Protein AF-A0A495QT97-F1 (afdb_monomer)

Nearest PDB structures (foldseek):
  1q46-assembly1_A  TM=7.066E-01  e=7.020E-05  Saccharomyces cerevisiae
  8pj3-assembly1_r  TM=7.753E-01  e=2.459E-04  Homo sapiens
  2je6-assembly1_I  TM=6.387E-01  e=3.829E-03  Saccharolobus solfataricus
  1smx-assembly1_B  TM=6.366E-01  e=2.436E-02  Escherichia coli
  2vmk-assembly1_B  TM=6.154E-01  e=2.216E-01  Escherichia coli

pLDDT: mean 82.43, std 18.2, range [38.12, 98.19]

Sequence (183 aa):
MQRFETASLALIPGERVRAEVVSHQPWGVMVKLIGHEDLGASIDMMEQFRRTPTSRDELLNLYPVGAEIDAVVQQVRRLHPPAWIRLSIRSADLESFAWPCDFCGEKATLSPGGDGLVLDVRSNDGPGSGTFISHRACLAKQISENTGERARAFEIGRMARTTETDDQHTDQDPEQTRNKDDR

Solvent-accessible surface area (backbone atoms only — not comparable to full-atom values): 10978 Å² total; per-residue (Å²): 131,86,74,62,74,62,77,59,71,76,66,49,60,36,40,79,46,48,30,32,27,70,39,82,49,101,52,30,35,36,33,38,38,69,96,42,74,84,43,47,36,32,35,54,46,52,74,76,44,70,88,50,93,70,52,69,68,60,56,48,65,77,56,43,72,73,39,76,43,73,31,16,34,63,42,67,43,36,69,53,87,71,40,38,37,36,40,39,72,49,67,64,44,66,76,54,20,63,45,58,10,77,82,77,61,50,76,18,32,40,25,93,90,43,56,32,42,81,42,80,48,68,55,94,89,51,78,34,35,48,71,45,37,28,31,30,71,57,53,28,67,70,44,80,86,44,71,68,60,26,52,44,45,69,47,68,89,56,79,77,79,79,78,77,72,80,79,80,76,79,85,80,80,91,82,83,94,79,82,81,88,85,135

Mean predicted aligned error: 10.37 Å

Organism: NCBI:txid1120940

Secondary structure (DSSP, 8-state):
-----HHHHT--TT-EEEEEEEEEETTEEEEEETT-TTSEEEEEHHHHTTT----HHHHHHHS-TT-EEEEEEEEEEBSSSSPEEEEE--HHHHHH-EEE-TTT-SEEE-STT-SEEEEEEE-TTSS-EEEEEEEHHHHHHH--S-HHHHHHHHHTTPPP-----------------------

Structure (mmCIF, N/CA/C/O backbone):
data_AF-A0A495QT97-F1
#
_entry.id   AF-A0A495QT97-F1
#
loop_
_atom_site.group_PDB
_atom_site.id
_atom_site.type_symbol
_atom_site.label_atom_id
_atom_site.label_alt_id
_atom_site.label_comp_id
_atom_site.label_asym_id
_atom_site.label_entity_id
_atom_site.label_seq_id
_atom_site.pdbx_PDB_ins_code
_atom_site.Cartn_x
_atom_site.Cartn_y
_atom_site.Cartn_z
_atom_site.occupancy
_atom_site.B_iso_or_equiv
_atom_site.auth_seq_id
_atom_site.auth_comp_id
_atom_site.auth_asym_id
_atom_site.auth_atom_id
_atom_site.pdbx_PDB_model_num
ATOM 1 N N . MET A 1 1 ? 21.025 -12.245 14.983 1.00 42.41 1 MET A N 1
ATOM 2 C CA . MET A 1 1 ? 20.363 -11.060 14.397 1.00 42.41 1 MET A CA 1
ATOM 3 C C . MET A 1 1 ? 19.523 -11.553 13.225 1.00 42.41 1 MET A C 1
ATOM 5 O O . MET A 1 1 ? 20.101 -11.947 12.220 1.00 42.41 1 MET A O 1
ATOM 9 N N . GLN A 1 2 ? 18.199 -11.672 13.389 1.00 45.66 2 GLN A N 1
ATOM 10 C CA . GLN A 1 2 ? 17.293 -12.035 12.290 1.00 45.66 2 GLN A CA 1
ATOM 11 C C . GLN A 1 2 ? 17.332 -10.889 11.281 1.00 45.66 2 GLN A C 1
ATOM 13 O O . GLN A 1 2 ? 16.798 -9.815 11.523 1.00 45.66 2 GLN A O 1
ATOM 18 N N . ARG A 1 3 ? 18.073 -11.084 10.191 1.00 51.91 3 ARG A N 1
ATOM 19 C CA . ARG A 1 3 ? 18.328 -10.044 9.186 1.00 51.91 3 ARG A CA 1
ATOM 20 C C . ARG A 1 3 ? 17.107 -9.762 8.299 1.00 51.91 3 ARG A C 1
ATOM 22 O O . ARG A 1 3 ? 17.180 -8.879 7.455 1.00 51.91 3 ARG A O 1
ATOM 29 N N . PHE A 1 4 ? 16.023 -10.522 8.469 1.00 52.41 4 PHE A N 1
ATOM 30 C CA . PHE A 1 4 ? 14.878 -10.541 7.571 1.00 52.41 4 PHE A CA 1
ATOM 31 C C . PHE A 1 4 ? 13.584 -10.667 8.377 1.00 52.41 4 PHE A C 1
ATOM 33 O O . PHE A 1 4 ? 13.314 -11.718 8.954 1.00 52.41 4 PHE A O 1
ATOM 40 N N . GLU A 1 5 ? 12.762 -9.620 8.381 1.00 58.06 5 GLU A N 1
ATOM 41 C CA . GLU A 1 5 ? 11.325 -9.779 8.618 1.00 58.06 5 GLU A CA 1
ATOM 42 C C . GLU A 1 5 ? 10.710 -10.368 7.344 1.00 58.06 5 GLU A C 1
ATOM 44 O O . GLU A 1 5 ? 10.179 -9.656 6.488 1.00 58.06 5 GLU A O 1
ATOM 49 N N . THR A 1 6 ? 10.865 -11.685 7.181 1.00 61.78 6 THR A N 1
ATOM 50 C CA . THR A 1 6 ? 10.408 -12.438 6.004 1.00 61.78 6 THR A CA 1
ATOM 51 C C . THR A 1 6 ? 8.903 -12.293 5.788 1.00 61.78 6 THR A C 1
ATOM 53 O O . THR A 1 6 ? 8.459 -12.270 4.644 1.00 61.78 6 THR A O 1
ATOM 56 N N . ALA A 1 7 ? 8.131 -12.133 6.867 1.00 64.12 7 ALA A N 1
ATOM 57 C CA . ALA A 1 7 ? 6.678 -12.008 6.815 1.00 64.12 7 ALA A CA 1
ATOM 58 C C . ALA A 1 7 ? 6.218 -10.817 5.963 1.00 64.12 7 ALA A C 1
ATOM 60 O O . ALA A 1 7 ? 5.276 -10.944 5.185 1.00 64.12 7 ALA A O 1
ATOM 61 N N . SER A 1 8 ? 6.928 -9.684 6.036 1.00 68.94 8 SER A N 1
ATOM 62 C CA . SER A 1 8 ? 6.588 -8.512 5.227 1.00 68.94 8 SER A CA 1
ATOM 63 C C . SER A 1 8 ? 6.946 -8.686 3.753 1.00 68.94 8 SER A C 1
ATOM 65 O O . SER A 1 8 ? 6.334 -8.026 2.924 1.00 68.94 8 SER A O 1
ATOM 67 N N . LEU A 1 9 ? 7.910 -9.547 3.397 1.00 69.31 9 LEU A N 1
ATOM 68 C CA . LEU A 1 9 ? 8.355 -9.732 2.006 1.00 69.31 9 LEU A CA 1
ATOM 69 C C . LEU A 1 9 ? 7.287 -10.349 1.109 1.00 69.31 9 LEU A C 1
ATOM 71 O O . LEU A 1 9 ? 7.360 -10.190 -0.105 1.00 69.31 9 LEU A O 1
ATOM 75 N N . ALA A 1 10 ? 6.324 -11.050 1.704 1.00 79.88 10 ALA A N 1
ATOM 76 C CA . ALA A 1 10 ? 5.190 -11.591 0.976 1.00 79.88 10 ALA A CA 1
ATOM 77 C C . ALA A 1 10 ? 4.233 -10.490 0.495 1.00 79.88 10 ALA A C 1
ATOM 79 O O . ALA A 1 10 ? 3.605 -10.675 -0.536 1.00 79.88 10 ALA A O 1
ATOM 80 N N . LEU A 1 11 ? 4.165 -9.353 1.203 1.00 90.31 11 LEU A N 1
ATOM 81 C CA . LEU A 1 11 ? 3.188 -8.300 0.934 1.00 90.31 11 LEU A CA 1
ATOM 82 C C . LEU A 1 11 ? 3.693 -7.277 -0.081 1.00 90.31 11 LEU A C 1
ATOM 84 O O . LEU A 1 11 ? 4.732 -6.631 0.116 1.00 90.31 11 LEU A O 1
ATOM 88 N N . ILE A 1 12 ? 2.911 -7.060 -1.133 1.00 91.31 12 ILE A N 1
ATOM 89 C CA . ILE A 1 12 ? 3.256 -6.148 -2.227 1.00 91.31 12 ILE A CA 1
ATOM 90 C C . ILE A 1 12 ? 2.136 -5.112 -2.415 1.00 91.31 12 ILE A C 1
ATOM 92 O O . ILE A 1 12 ? 0.963 -5.474 -2.406 1.00 91.31 12 ILE A O 1
ATOM 96 N N . PRO A 1 13 ? 2.441 -3.812 -2.609 1.00 94.75 13 PRO A N 1
ATOM 97 C CA . PRO A 1 13 ? 1.435 -2.831 -2.999 1.00 94.75 13 PRO A CA 1
ATOM 98 C C . PRO A 1 13 ? 0.582 -3.287 -4.192 1.00 94.75 13 PRO A C 1
ATOM 100 O O . PRO A 1 13 ? 1.119 -3.712 -5.212 1.00 94.75 13 PRO A O 1
ATOM 103 N N . GLY A 1 14 ? -0.741 -3.171 -4.065 1.00 94.06 14 GLY A N 1
ATOM 104 C CA . GLY A 1 14 ? -1.717 -3.684 -5.034 1.00 94.06 14 GLY A CA 1
ATOM 105 C C . GLY A 1 14 ? -2.266 -5.076 -4.717 1.00 94.06 14 GLY A C 1
ATOM 106 O O . GLY A 1 14 ? -3.266 -5.481 -5.309 1.00 94.06 14 GLY A O 1
ATOM 107 N N . GLU A 1 15 ? -1.674 -5.787 -3.759 1.00 93.25 15 GLU A N 1
ATOM 108 C CA . GLU A 1 15 ? -2.175 -7.073 -3.285 1.00 93.25 15 GLU A CA 1
ATOM 109 C C . GLU A 1 15 ? -3.445 -6.911 -2.444 1.00 93.25 15 GLU A C 1
ATOM 111 O O . GLU A 1 15 ? -3.523 -6.045 -1.569 1.00 93.25 15 GLU A O 1
ATOM 116 N N . ARG A 1 16 ? -4.442 -7.765 -2.700 1.00 94.94 16 ARG A N 1
ATOM 117 C CA . ARG A 1 16 ? -5.655 -7.853 -1.882 1.00 94.94 16 ARG A CA 1
ATOM 118 C C . ARG A 1 16 ? -5.389 -8.696 -0.640 1.00 94.94 16 ARG A C 1
ATOM 120 O O . ARG A 1 16 ? -4.864 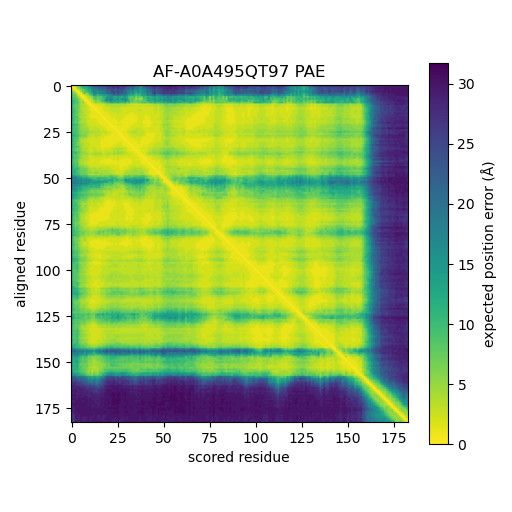-9.799 -0.743 1.00 94.94 16 ARG A O 1
ATOM 127 N N . VAL A 1 17 ? -5.821 -8.199 0.511 1.00 96.00 17 VAL A N 1
ATOM 128 C CA . VAL A 1 17 ? -5.653 -8.839 1.818 1.00 96.00 17 VAL A CA 1
ATOM 129 C C . VAL A 1 17 ? -6.947 -8.760 2.621 1.00 96.00 17 VAL A C 1
ATOM 131 O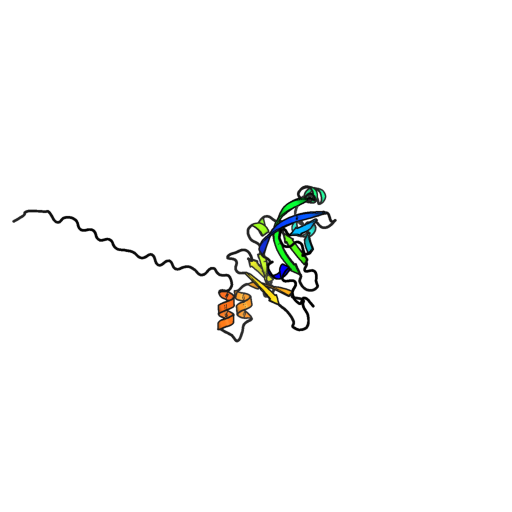 O . VAL A 1 17 ? -7.800 -7.912 2.356 1.00 96.00 17 VAL A O 1
ATOM 134 N N . ARG A 1 18 ? -7.065 -9.616 3.639 1.00 97.50 18 ARG A N 1
ATOM 135 C CA . ARG A 1 18 ? -8.100 -9.499 4.672 1.00 97.50 18 ARG A CA 1
ATOM 136 C C . ARG A 1 18 ? -7.490 -9.012 5.976 1.00 97.50 18 ARG A C 1
ATOM 138 O O . ARG A 1 18 ? -6.385 -9.421 6.341 1.00 97.50 18 ARG A O 1
ATOM 145 N N . ALA A 1 19 ? -8.212 -8.153 6.681 1.00 97.75 19 ALA A N 1
ATOM 146 C CA . ALA A 1 19 ? -7.775 -7.621 7.961 1.00 97.75 19 ALA A CA 1
ATOM 147 C C . ALA A 1 19 ? -8.932 -7.542 8.960 1.00 97.75 19 ALA A C 1
ATOM 149 O O . ALA A 1 19 ? -10.078 -7.364 8.568 1.00 97.75 19 ALA A O 1
ATOM 150 N N . GLU A 1 20 ? -8.622 -7.647 10.246 1.00 98.19 20 GLU A N 1
ATOM 151 C CA . GLU A 1 20 ? -9.570 -7.463 11.345 1.00 98.19 20 GLU A CA 1
ATOM 152 C C . GLU A 1 20 ? -9.345 -6.095 11.996 1.00 98.19 20 GLU A C 1
ATOM 154 O O . GLU A 1 20 ? -8.208 -5.728 12.308 1.00 98.19 20 GLU A O 1
ATOM 159 N N . VAL A 1 21 ? -10.409 -5.326 12.222 1.00 97.94 21 VAL A N 1
ATOM 160 C CA . VAL A 1 21 ? -10.330 -4.040 12.926 1.00 97.94 21 VAL A CA 1
ATOM 161 C C . VAL A 1 21 ? -10.076 -4.277 14.412 1.00 97.94 21 VAL A C 1
ATOM 163 O O . VAL A 1 21 ? -10.913 -4.847 15.100 1.00 97.94 21 VAL A O 1
ATOM 166 N N . VAL A 1 22 ? -8.959 -3.778 14.945 1.00 97.94 22 VAL A N 1
ATOM 167 C CA . VAL A 1 22 ? -8.592 -3.998 16.359 1.00 97.94 22 VAL A CA 1
ATOM 168 C C . VAL A 1 22 ? -8.835 -2.784 17.248 1.00 97.94 22 VAL A C 1
ATOM 170 O O . VAL A 1 22 ? -9.093 -2.927 18.439 1.00 97.94 22 VAL A O 1
ATOM 173 N N . SER A 1 23 ? -8.745 -1.570 16.701 1.00 97.12 23 SER A N 1
ATOM 174 C CA . SER A 1 23 ? -9.109 -0.355 17.434 1.00 97.12 23 SER A CA 1
ATOM 175 C C . SER A 1 23 ? -9.389 0.811 16.497 1.00 97.12 23 SER A C 1
ATOM 177 O O . SER A 1 23 ? -8.893 0.871 15.370 1.00 97.12 23 SER A O 1
ATOM 179 N N . HIS A 1 24 ? -10.160 1.771 16.992 1.00 95.44 24 HIS A N 1
ATOM 180 C CA . HIS A 1 24 ? -10.378 3.049 16.326 1.00 95.44 24 HIS A CA 1
ATOM 181 C C . HIS A 1 24 ? -9.356 4.079 16.783 1.00 95.44 24 HIS A C 1
ATOM 183 O O . HIS A 1 24 ? -8.918 4.085 17.932 1.00 95.44 24 HIS A O 1
ATOM 189 N N . GLN A 1 25 ? -8.996 4.970 15.870 1.00 93.62 25 GLN A N 1
ATOM 190 C CA . GLN A 1 25 ? -8.087 6.082 16.093 1.00 93.62 25 GLN A CA 1
ATOM 191 C C . GLN A 1 25 ? -8.712 7.364 15.531 1.00 93.62 25 GLN A C 1
ATOM 193 O O . GLN A 1 25 ? -9.538 7.301 14.619 1.00 93.62 25 GLN A O 1
ATOM 198 N N . PRO A 1 26 ? -8.298 8.560 15.991 1.00 89.69 26 PRO A N 1
ATOM 199 C CA . PRO A 1 26 ? -8.830 9.816 15.458 1.00 89.69 26 PRO A CA 1
ATOM 200 C C . PRO A 1 26 ? -8.647 9.984 13.942 1.00 89.69 26 PRO A C 1
ATOM 202 O O . PRO A 1 26 ? -9.388 10.743 13.323 1.00 89.69 26 PRO A O 1
ATOM 205 N N . TRP A 1 27 ? -7.664 9.289 13.361 1.00 89.69 27 TRP A N 1
ATOM 206 C CA . TRP A 1 27 ? -7.317 9.330 11.941 1.00 89.69 27 TRP A CA 1
ATOM 207 C C . TRP A 1 27 ? -7.840 8.152 11.109 1.00 89.69 27 TRP A C 1
ATOM 209 O O . TRP A 1 27 ? -7.748 8.189 9.882 1.00 89.69 27 TRP A O 1
ATOM 219 N N . GLY A 1 28 ? -8.412 7.125 11.736 1.00 94.12 28 GLY A N 1
ATOM 220 C CA . GLY A 1 28 ? -8.854 5.920 11.042 1.00 94.12 28 GLY A CA 1
ATOM 221 C C . GLY A 1 28 ? -8.885 4.717 11.966 1.00 94.12 28 GLY A C 1
ATOM 222 O O . GLY A 1 28 ? -9.343 4.822 13.101 1.00 94.12 28 GLY A O 1
ATOM 223 N N . VAL A 1 29 ? -8.401 3.571 11.497 1.00 96.19 29 VAL A N 1
ATOM 224 C CA . VAL A 1 29 ? -8.443 2.331 12.280 1.00 96.19 29 VAL A CA 1
ATOM 225 C C . VAL A 1 29 ? -7.115 1.595 12.259 1.00 96.19 29 VAL A C 1
ATOM 227 O O . VAL A 1 29 ? -6.391 1.569 11.259 1.00 96.19 29 VAL A O 1
ATOM 230 N N . MET A 1 30 ? -6.816 0.984 13.397 1.00 97.81 30 MET A N 1
ATOM 231 C CA . MET A 1 30 ? -5.791 -0.037 13.519 1.00 97.81 30 MET A CA 1
ATOM 232 C C . MET A 1 30 ? -6.385 -1.370 13.108 1.00 97.81 30 MET A C 1
ATOM 234 O O . MET A 1 30 ? -7.512 -1.694 13.497 1.00 97.81 30 MET A O 1
ATOM 238 N N . VAL A 1 31 ? -5.607 -2.155 12.375 1.00 97.94 31 VAL A N 1
ATOM 239 C CA . VAL A 1 31 ? -6.042 -3.466 11.904 1.00 97.94 31 VAL A CA 1
ATOM 240 C C . VAL A 1 31 ? -4.958 -4.509 12.111 1.00 97.94 31 VAL A C 1
ATOM 242 O O . VAL A 1 31 ? -3.774 -4.188 12.203 1.00 97.94 31 VAL A O 1
ATOM 245 N N . LYS A 1 32 ? -5.379 -5.765 12.155 1.00 97.31 32 LYS A N 1
ATOM 246 C CA . LYS A 1 32 ? -4.513 -6.938 12.143 1.00 97.31 32 LYS A CA 1
ATOM 247 C C . LYS A 1 32 ? -4.672 -7.633 10.797 1.00 97.31 32 LYS A C 1
ATOM 249 O O . LYS A 1 32 ? -5.795 -7.970 10.435 1.00 97.31 32 LYS A O 1
ATOM 254 N N . LEU A 1 33 ? -3.588 -7.835 10.046 1.00 96.00 33 LEU A N 1
ATOM 255 C CA . LEU A 1 33 ? -3.668 -8.612 8.805 1.00 96.00 33 LEU A CA 1
ATOM 256 C C . LEU A 1 33 ? -3.812 -10.095 9.138 1.00 96.00 33 LEU A C 1
ATOM 258 O O . LEU A 1 33 ? -3.019 -10.647 9.902 1.00 96.00 33 LEU A O 1
ATOM 262 N N . ILE A 1 34 ? -4.804 -10.737 8.529 1.00 95.25 34 ILE A N 1
ATOM 263 C CA . ILE A 1 34 ? -5.025 -12.175 8.667 1.00 95.25 34 ILE A CA 1
ATOM 264 C C . ILE A 1 34 ? -3.934 -12.901 7.869 1.00 95.25 34 ILE A C 1
ATOM 266 O O . ILE A 1 34 ? -3.786 -12.666 6.670 1.00 95.25 34 ILE A O 1
ATOM 270 N N . GLY A 1 35 ? -3.168 -13.768 8.534 1.00 91.56 35 GLY A N 1
ATOM 271 C CA . GLY A 1 35 ? -2.003 -14.464 7.978 1.00 91.56 35 GLY A CA 1
ATOM 272 C C . GLY A 1 35 ? -0.673 -13.706 8.096 1.00 91.56 35 GLY A C 1
ATOM 273 O O . GLY A 1 35 ? 0.358 -14.245 7.698 1.00 91.56 35 GLY A O 1
ATOM 274 N N . HIS A 1 36 ? -0.686 -12.477 8.629 1.00 91.19 36 HIS A N 1
ATOM 275 C CA . HIS A 1 36 ? 0.502 -11.636 8.838 1.00 91.19 36 HIS A CA 1
ATOM 276 C C . HIS A 1 36 ? 0.415 -10.883 10.175 1.00 91.19 36 HIS A C 1
ATOM 278 O O . HIS A 1 36 ? 0.510 -9.656 10.243 1.00 91.19 36 HIS A O 1
ATOM 284 N N . GLU A 1 37 ? 0.160 -11.623 11.253 1.00 87.69 37 GLU A N 1
ATOM 285 C CA . GLU A 1 37 ? -0.182 -11.074 12.567 1.00 87.69 37 GLU A CA 1
ATOM 286 C C . GLU A 1 37 ? 0.982 -10.383 13.294 1.00 87.69 37 GLU A C 1
ATOM 288 O O . GLU A 1 37 ? 0.752 -9.671 14.271 1.00 87.69 37 GLU A O 1
ATOM 293 N N . ASP A 1 38 ? 2.217 -10.602 12.848 1.00 86.50 38 ASP A N 1
ATOM 294 C CA . ASP A 1 38 ? 3.437 -9.991 13.377 1.00 86.50 38 ASP A CA 1
ATOM 295 C C . ASP A 1 38 ? 3.710 -8.587 12.812 1.00 86.50 38 ASP A C 1
ATOM 297 O O . ASP A 1 38 ? 4.585 -7.876 13.312 1.00 86.50 38 ASP A O 1
ATOM 301 N N . LEU A 1 39 ? 2.947 -8.161 11.801 1.00 89.81 39 LEU A N 1
ATOM 302 C CA . LEU A 1 39 ? 3.101 -6.864 11.150 1.00 89.81 39 LEU A CA 1
ATOM 303 C C . LEU A 1 39 ? 2.155 -5.815 11.743 1.00 89.81 39 LEU A C 1
ATOM 305 O O . LEU A 1 39 ? 0.979 -6.072 12.007 1.00 89.81 39 LEU A O 1
ATOM 309 N N . GLY A 1 40 ? 2.654 -4.586 11.892 1.00 92.81 40 GLY A N 1
ATOM 310 C CA . GLY A 1 40 ? 1.807 -3.447 12.236 1.00 92.81 40 GLY A CA 1
ATOM 311 C C . GLY A 1 40 ? 1.015 -2.980 11.018 1.00 92.81 40 GLY A C 1
ATOM 312 O O . GLY A 1 40 ? 1.578 -2.872 9.927 1.00 92.81 40 GLY A O 1
ATOM 313 N N . ALA A 1 41 ? -0.276 -2.676 11.181 1.00 96.69 41 ALA A N 1
ATOM 314 C CA . ALA A 1 41 ? -1.088 -2.217 10.063 1.00 96.69 41 ALA A CA 1
ATOM 315 C C . ALA A 1 41 ? -2.207 -1.248 10.422 1.00 96.69 41 ALA A C 1
ATOM 317 O O . ALA A 1 41 ? -2.765 -1.249 11.524 1.00 96.69 41 ALA A O 1
ATOM 318 N N . SER A 1 42 ? -2.547 -0.407 9.447 1.00 97.56 42 SER A N 1
ATOM 319 C CA . SER A 1 42 ? -3.588 0.594 9.614 1.00 97.56 42 SER A CA 1
ATOM 320 C C . SER A 1 42 ? -4.254 1.041 8.318 1.00 97.56 42 SER A C 1
ATOM 322 O O . SER A 1 42 ? -3.704 0.918 7.221 1.00 97.56 42 SER A O 1
ATOM 324 N N . ILE A 1 43 ? -5.440 1.628 8.477 1.00 96.88 43 ILE A N 1
ATOM 325 C CA . ILE A 1 43 ? -6.192 2.318 7.430 1.00 96.88 43 ILE A CA 1
ATOM 326 C C . ILE A 1 43 ? -6.366 3.771 7.858 1.00 96.88 43 ILE A C 1
ATOM 328 O O . ILE A 1 43 ? -7.001 4.069 8.871 1.00 96.88 43 ILE A O 1
ATOM 332 N N . ASP A 1 44 ? -5.811 4.683 7.068 1.00 94.38 44 ASP A N 1
ATOM 333 C CA . ASP A 1 44 ? -5.967 6.124 7.256 1.00 94.38 44 ASP A CA 1
ATOM 334 C C . ASP A 1 44 ? -7.248 6.598 6.562 1.00 94.38 44 ASP A C 1
ATOM 336 O O . ASP A 1 44 ? -7.260 6.935 5.375 1.00 94.38 44 ASP A O 1
ATOM 340 N N . MET A 1 45 ? -8.352 6.572 7.309 1.00 91.00 45 MET A N 1
ATOM 341 C CA . MET A 1 45 ? -9.668 6.951 6.796 1.00 91.00 45 MET A CA 1
ATOM 342 C C . MET A 1 45 ? -9.744 8.439 6.486 1.00 91.00 45 MET A C 1
ATOM 344 O O . MET A 1 45 ? -10.407 8.829 5.525 1.00 91.00 45 MET A O 1
ATOM 348 N N . MET A 1 46 ? -9.042 9.274 7.259 1.00 86.88 46 MET A N 1
ATOM 349 C CA . MET A 1 46 ? -8.996 10.699 6.968 1.00 86.88 46 MET A CA 1
ATOM 350 C C . MET A 1 46 ? -8.376 10.940 5.601 1.00 86.88 46 MET A C 1
ATOM 352 O O . MET A 1 46 ? -8.958 11.681 4.824 1.00 86.88 46 MET A O 1
ATOM 356 N N . GLU A 1 47 ? -7.243 10.317 5.269 1.00 87.38 47 GLU A N 1
ATOM 357 C CA . GLU A 1 47 ? -6.638 10.438 3.939 1.00 87.38 47 GLU A CA 1
ATOM 358 C C . GLU A 1 47 ? -7.506 9.849 2.822 1.00 87.38 47 GLU A C 1
ATOM 360 O O . GLU A 1 47 ? -7.709 10.506 1.797 1.00 87.38 47 GLU A O 1
ATOM 365 N N . GLN A 1 48 ? -8.046 8.647 3.014 1.00 89.25 48 GLN A N 1
ATOM 366 C CA . GLN A 1 48 ? -8.790 7.954 1.961 1.00 89.25 48 GLN A CA 1
ATOM 367 C C . GLN A 1 48 ? -10.107 8.641 1.612 1.00 89.25 48 GLN A C 1
ATOM 369 O O . GLN A 1 48 ? -10.487 8.673 0.439 1.00 89.25 48 GLN A O 1
ATOM 374 N N . PHE A 1 49 ? -10.766 9.237 2.607 1.00 86.19 49 PHE A N 1
ATOM 375 C CA . PHE A 1 49 ? -12.094 9.819 2.462 1.00 86.19 49 PHE A CA 1
ATOM 376 C C . PHE A 1 49 ? -12.115 11.348 2.592 1.00 86.19 49 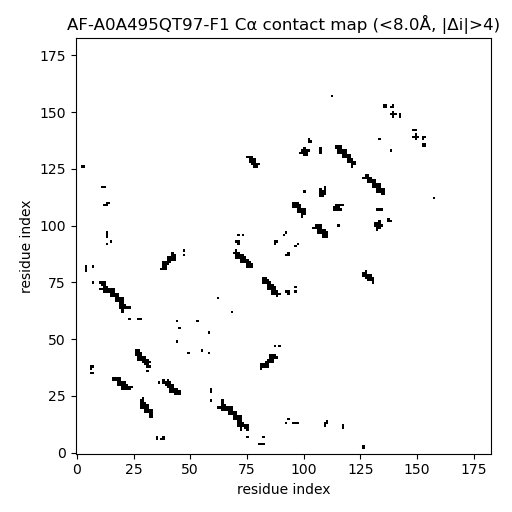PHE A C 1
ATOM 378 O O . PHE A 1 49 ? -13.201 11.903 2.719 1.00 86.19 49 PHE A O 1
ATOM 385 N N . ARG A 1 50 ? -10.972 12.055 2.460 1.00 81.69 50 ARG A N 1
ATOM 386 C CA . ARG A 1 50 ? -10.883 13.541 2.552 1.00 81.69 50 ARG A CA 1
ATOM 387 C C . ARG A 1 50 ? -11.943 14.306 1.757 1.00 81.69 50 ARG A C 1
ATOM 389 O O . ARG A 1 50 ? -12.234 15.450 2.081 1.00 81.69 50 ARG A O 1
ATOM 396 N N . ARG A 1 51 ? -12.432 13.725 0.659 1.00 78.50 51 ARG A N 1
ATOM 397 C CA . ARG A 1 51 ? -13.372 14.350 -0.285 1.00 78.50 51 ARG A CA 1
ATOM 398 C C . ARG A 1 51 ? -14.799 13.802 -0.184 1.00 78.50 51 ARG A C 1
ATOM 400 O O . ARG A 1 51 ? -15.626 14.137 -1.024 1.00 78.50 51 ARG A O 1
ATOM 407 N N . THR A 1 52 ? -15.080 12.956 0.802 1.00 75.25 52 THR A N 1
ATOM 408 C CA . THR A 1 52 ? -16.391 12.324 0.985 1.00 75.25 52 THR A CA 1
ATOM 409 C C . THR A 1 52 ? -17.196 13.129 2.006 1.00 75.25 52 THR A C 1
ATOM 411 O O . THR A 1 52 ? -16.627 13.526 3.020 1.00 75.25 52 THR A O 1
ATOM 414 N N . PRO A 1 53 ? -18.500 13.377 1.785 1.00 67.38 53 PRO A N 1
ATOM 415 C CA . PRO A 1 53 ? -19.334 14.123 2.733 1.00 67.38 53 PRO A CA 1
ATOM 416 C C . PRO A 1 53 ? -19.671 13.344 4.019 1.00 67.38 53 PRO A C 1
ATOM 418 O O . PRO A 1 53 ? -20.307 13.899 4.909 1.00 67.38 53 PRO A O 1
ATOM 421 N N . THR A 1 54 ? -19.271 12.075 4.117 1.00 77.50 54 THR A N 1
ATOM 422 C CA . THR A 1 54 ? -19.504 11.207 5.277 1.00 77.50 54 THR A CA 1
ATOM 423 C C . THR A 1 54 ? -18.734 11.705 6.494 1.00 77.50 54 THR A C 1
ATOM 425 O O . THR A 1 54 ? -17.540 12.006 6.407 1.00 77.50 54 THR A O 1
ATOM 428 N N . SER A 1 55 ? -19.405 11.773 7.644 1.00 81.06 55 SER A N 1
ATOM 429 C CA . SER A 1 55 ? -18.735 12.171 8.879 1.00 81.06 55 SER A CA 1
ATOM 430 C C . SER A 1 55 ? -17.747 11.093 9.340 1.00 81.06 55 SER A C 1
ATOM 432 O O . SER A 1 55 ? -17.865 9.911 9.014 1.00 81.06 55 SER A O 1
ATOM 434 N N . ARG A 1 56 ? -16.744 11.490 10.128 1.00 80.38 56 ARG A N 1
ATOM 435 C CA . ARG A 1 56 ? -15.767 10.543 10.688 1.00 80.38 56 ARG A CA 1
ATOM 436 C C . ARG A 1 56 ? -16.451 9.437 11.493 1.00 80.38 56 ARG A C 1
ATOM 438 O O . ARG A 1 56 ? -16.084 8.275 11.362 1.00 80.38 56 ARG A O 1
ATOM 445 N N . ASP A 1 57 ? -17.414 9.802 12.330 1.00 81.88 57 ASP A N 1
ATOM 446 C CA . ASP A 1 57 ? -18.065 8.851 13.230 1.00 81.88 57 ASP A CA 1
ATOM 447 C C . ASP A 1 57 ? -18.941 7.866 12.442 1.00 81.88 57 ASP A C 1
ATOM 449 O O . ASP A 1 57 ? -18.963 6.680 12.754 1.00 81.88 57 ASP A O 1
ATOM 453 N N . GLU A 1 58 ? -19.572 8.315 11.352 1.00 84.38 58 GLU A N 1
ATOM 454 C CA . GLU A 1 58 ? -20.235 7.423 10.393 1.00 84.38 58 GLU A CA 1
ATOM 455 C C . GLU A 1 58 ? -19.253 6.433 9.760 1.00 84.38 58 GLU A C 1
ATOM 457 O O . GLU A 1 58 ? -19.542 5.240 9.729 1.00 84.38 58 GLU A O 1
ATOM 462 N N . LEU A 1 59 ? -18.080 6.894 9.307 1.00 82.38 59 LEU A N 1
ATOM 463 C CA . LEU A 1 59 ? -17.061 6.004 8.740 1.00 82.38 59 LEU A CA 1
ATOM 464 C C . LEU A 1 59 ? -16.586 4.965 9.760 1.00 82.38 59 LEU A C 1
ATOM 466 O O . LEU A 1 59 ? -16.528 3.787 9.434 1.00 82.38 59 LEU A O 1
ATOM 470 N N . LEU A 1 60 ? -16.287 5.365 10.997 1.00 84.56 60 LEU A N 1
ATOM 471 C CA . LEU A 1 60 ? -15.845 4.428 12.037 1.00 84.56 60 LEU A CA 1
ATOM 472 C C . LEU A 1 60 ? -16.939 3.418 12.419 1.00 84.56 60 LEU A C 1
ATOM 474 O O . LEU A 1 60 ? -16.630 2.257 12.681 1.00 84.56 60 LEU A O 1
ATOM 478 N N . ASN A 1 61 ? -18.211 3.824 12.391 1.00 87.88 61 ASN A N 1
ATOM 479 C CA . ASN A 1 61 ? -19.341 2.929 12.647 1.00 87.88 61 ASN A CA 1
ATOM 480 C C . ASN A 1 61 ? -19.544 1.878 11.544 1.00 87.88 61 ASN A C 1
ATOM 482 O O . ASN A 1 61 ? -20.057 0.799 11.833 1.00 87.88 61 ASN A O 1
ATOM 486 N N . LEU A 1 62 ? -19.128 2.155 10.302 1.00 88.50 62 LEU A N 1
ATOM 487 C CA . LEU A 1 62 ? -19.127 1.157 9.223 1.00 88.50 62 LEU A CA 1
ATOM 488 C C . LEU A 1 62 ? -18.071 0.063 9.434 1.00 88.50 62 LEU A C 1
ATOM 490 O O . LEU A 1 62 ? -18.199 -1.023 8.874 1.00 88.50 62 LEU A O 1
ATOM 494 N N . TYR A 1 63 ? -17.050 0.332 10.251 1.00 92.12 63 TYR A N 1
ATOM 495 C CA . TYR A 1 63 ? -15.924 -0.568 10.492 1.00 92.12 63 TYR A CA 1
ATOM 496 C C . TYR A 1 63 ? -15.710 -0.777 11.999 1.00 92.12 63 TYR A C 1
ATOM 498 O O . TYR A 1 63 ? -14.708 -0.311 12.551 1.00 92.12 63 TYR A O 1
ATOM 506 N N . PRO A 1 64 ? -16.652 -1.436 12.701 1.00 94.44 64 PRO A N 1
ATOM 507 C CA . PRO A 1 64 ? -16.552 -1.645 14.140 1.00 94.44 64 PRO A CA 1
ATOM 508 C C . PRO A 1 64 ? -15.374 -2.559 14.501 1.00 94.44 64 PRO A C 1
ATOM 510 O O . PRO A 1 64 ? -14.928 -3.377 13.699 1.00 94.44 64 PRO A O 1
ATOM 513 N N . VAL A 1 65 ? -14.876 -2.437 15.734 1.00 96.88 65 VAL A N 1
ATOM 514 C CA . VAL A 1 65 ? -13.840 -3.340 16.263 1.00 96.88 65 VAL A CA 1
ATOM 515 C C . VAL A 1 65 ? -14.336 -4.791 16.225 1.00 96.88 65 VAL A C 1
ATOM 517 O O . VAL A 1 65 ? -15.471 -5.068 16.608 1.00 96.88 65 VAL A O 1
ATOM 520 N N . GLY A 1 66 ? -13.480 -5.697 15.755 1.00 97.25 66 GLY A N 1
ATOM 521 C CA . GLY A 1 66 ? -13.771 -7.109 15.505 1.00 97.25 66 GLY A CA 1
ATOM 522 C C . GLY A 1 66 ? -14.323 -7.405 14.106 1.00 97.25 66 GLY A C 1
ATOM 523 O O . GLY A 1 66 ? -14.501 -8.571 13.768 1.00 97.25 66 GLY A O 1
ATOM 524 N N . ALA A 1 67 ? -14.604 -6.391 13.280 1.00 96.88 67 ALA A N 1
ATOM 525 C CA . ALA A 1 67 ? -15.028 -6.618 11.901 1.00 96.88 67 ALA A CA 1
ATOM 526 C C . ALA A 1 67 ? -13.854 -7.061 11.019 1.00 96.88 67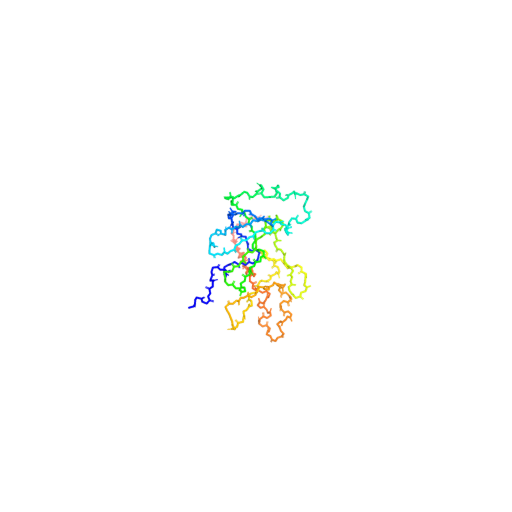 ALA A C 1
ATOM 528 O O . ALA A 1 67 ? -12.783 -6.450 11.050 1.00 96.88 67 ALA A O 1
ATOM 529 N N . GLU A 1 68 ? -14.090 -8.069 10.179 1.00 97.56 68 GLU A N 1
ATOM 530 C CA . GLU A 1 68 ? -13.206 -8.402 9.063 1.00 97.56 68 GLU A CA 1
ATOM 531 C C . GLU A 1 68 ? -13.530 -7.537 7.842 1.00 97.56 68 GLU A C 1
ATOM 533 O O . GLU A 1 68 ? -14.695 -7.293 7.523 1.00 97.56 68 GLU A O 1
ATOM 538 N N . ILE A 1 69 ? -12.489 -7.094 7.145 1.00 96.44 69 ILE A N 1
ATOM 539 C CA . ILE A 1 69 ? -12.585 -6.235 5.968 1.00 96.44 69 ILE A CA 1
ATOM 540 C C . ILE A 1 69 ? -11.631 -6.696 4.871 1.00 96.44 69 ILE A C 1
ATOM 542 O O . ILE A 1 69 ? -10.490 -7.088 5.137 1.00 96.44 69 ILE A O 1
ATOM 546 N N . ASP A 1 70 ? -12.094 -6.590 3.628 1.00 97.31 70 ASP A N 1
ATOM 547 C CA . ASP A 1 70 ? -11.239 -6.679 2.450 1.00 97.31 70 ASP A CA 1
ATOM 548 C C . ASP A 1 70 ? -10.529 -5.343 2.231 1.00 97.31 70 ASP A C 1
ATOM 550 O O . ASP A 1 70 ? -11.134 -4.269 2.298 1.00 97.31 70 ASP A O 1
ATOM 554 N N . ALA A 1 71 ? -9.236 -5.408 1.942 1.00 97.25 71 ALA A N 1
ATOM 555 C CA . ALA A 1 71 ? -8.421 -4.235 1.685 1.00 97.25 71 ALA A CA 1
ATOM 556 C C . ALA A 1 71 ? -7.351 -4.521 0.628 1.00 97.25 71 ALA A C 1
ATOM 558 O O . ALA A 1 71 ? -7.086 -5.665 0.262 1.00 97.25 71 ALA A O 1
ATOM 559 N N . VAL A 1 72 ? -6.706 -3.462 0.152 1.00 96.94 72 VAL A N 1
ATOM 560 C CA . VAL A 1 72 ? -5.514 -3.540 -0.694 1.00 96.94 72 VAL A CA 1
ATOM 561 C C . VAL A 1 72 ? -4.317 -2.994 0.058 1.00 96.94 72 VAL A C 1
ATOM 563 O O . VAL A 1 72 ? -4.412 -1.956 0.714 1.00 96.94 72 VAL A O 1
ATOM 566 N N . VAL A 1 73 ? -3.169 -3.653 -0.070 1.00 96.38 73 VAL A N 1
ATOM 567 C CA . VAL A 1 73 ? -1.889 -3.112 0.386 1.00 96.38 73 VAL A CA 1
ATOM 568 C C . VAL A 1 73 ? -1.607 -1.828 -0.390 1.00 96.38 73 VAL A C 1
ATOM 570 O O . VAL A 1 73 ? -1.323 -1.850 -1.585 1.00 96.38 73 VAL A O 1
ATOM 573 N N . GLN A 1 74 ? -1.697 -0.687 0.288 1.00 95.75 74 GLN A N 1
ATOM 574 C CA . GLN A 1 74 ? -1.438 0.618 -0.312 1.00 95.75 74 GLN A CA 1
ATOM 575 C C . GLN A 1 74 ? 0.057 0.943 -0.263 1.00 95.75 74 GLN A C 1
ATOM 577 O O . GLN A 1 74 ? 0.640 1.396 -1.245 1.00 95.75 74 GLN A O 1
ATOM 582 N N . GLN A 1 75 ? 0.681 0.725 0.896 1.00 94.75 75 GLN A N 1
ATOM 583 C CA . GLN A 1 75 ? 2.094 1.003 1.126 1.00 94.75 75 GLN A CA 1
ATOM 584 C C . GLN A 1 75 ? 2.666 0.005 2.128 1.00 94.75 75 GLN A C 1
ATOM 586 O O . GLN A 1 75 ? 2.027 -0.306 3.132 1.00 94.75 75 GLN A O 1
ATOM 591 N N . VAL A 1 76 ? 3.908 -0.417 1.904 1.00 93.25 76 VAL A N 1
ATOM 592 C CA . VAL A 1 76 ? 4.680 -1.189 2.877 1.00 93.25 76 VAL A CA 1
ATOM 593 C C . VAL A 1 76 ? 5.904 -0.381 3.295 1.00 93.25 76 VAL A C 1
ATOM 595 O O . VAL A 1 76 ? 6.675 0.074 2.454 1.00 93.25 76 VAL A O 1
ATOM 598 N N . ARG A 1 77 ? 6.071 -0.146 4.598 1.00 91.44 77 ARG A N 1
ATOM 599 C CA . ARG A 1 77 ? 7.195 0.613 5.161 1.00 91.44 77 ARG A CA 1
ATOM 600 C C . ARG A 1 77 ? 8.116 -0.336 5.910 1.00 91.44 77 ARG A C 1
ATOM 602 O O . ARG A 1 77 ? 7.737 -0.866 6.947 1.00 91.44 77 ARG A O 1
ATOM 609 N N . ARG A 1 78 ? 9.334 -0.508 5.395 1.00 88.62 78 ARG A N 1
ATOM 610 C CA . ARG A 1 78 ? 10.355 -1.426 5.932 1.00 88.62 78 ARG A CA 1
ATOM 611 C C . ARG A 1 78 ? 11.638 -0.695 6.332 1.00 88.62 78 ARG A C 1
ATOM 613 O O . ARG A 1 78 ? 12.716 -1.276 6.303 1.00 88.62 78 ARG A O 1
ATOM 620 N N . LEU A 1 79 ? 11.548 0.595 6.665 1.00 82.69 79 LEU A N 1
ATOM 621 C CA . LEU A 1 79 ? 12.729 1.372 7.054 1.00 82.69 79 LEU A CA 1
ATOM 622 C C . LEU A 1 79 ? 13.268 0.933 8.425 1.00 82.69 79 LEU A C 1
ATOM 624 O O . LEU A 1 79 ? 14.479 0.870 8.614 1.00 82.69 79 LEU A O 1
ATOM 628 N N . HIS A 1 80 ? 12.370 0.592 9.352 1.00 79.56 80 HIS A N 1
ATOM 629 C CA . HIS A 1 80 ? 12.694 0.091 10.685 1.00 79.56 80 HIS A CA 1
ATOM 630 C C . HIS A 1 80 ? 11.732 -1.044 11.056 1.00 79.56 80 HIS A C 1
ATOM 632 O O . HIS A 1 80 ? 10.569 -0.971 10.656 1.00 79.56 80 HIS A O 1
ATOM 638 N N . PRO A 1 81 ? 12.186 -2.056 11.815 1.00 76.50 81 PRO A N 1
ATOM 639 C CA . PRO A 1 81 ? 11.304 -3.067 12.380 1.00 76.50 81 PRO A CA 1
ATOM 640 C C . PRO A 1 81 ? 10.476 -2.498 13.557 1.00 76.50 81 PRO A C 1
ATOM 642 O O . PRO A 1 81 ? 10.995 -1.667 14.314 1.00 76.50 81 PRO A O 1
ATOM 645 N N . PRO A 1 82 ? 9.229 -2.960 13.762 1.00 82.31 82 PRO A N 1
ATOM 646 C CA . PRO A 1 82 ? 8.488 -3.835 12.856 1.00 82.31 82 PRO A CA 1
ATOM 647 C C . PRO A 1 82 ? 8.056 -3.102 11.583 1.00 82.31 82 PRO A C 1
ATOM 649 O O . PRO A 1 82 ? 7.751 -1.905 11.619 1.00 82.31 82 PRO A O 1
ATOM 652 N N . ALA A 1 83 ? 7.998 -3.818 10.459 1.00 88.38 83 ALA A N 1
ATOM 653 C CA . ALA A 1 83 ? 7.423 -3.278 9.235 1.00 88.38 83 ALA A CA 1
ATOM 654 C C . ALA A 1 83 ? 5.972 -2.811 9.455 1.00 88.38 83 ALA A C 1
ATOM 656 O O . ALA A 1 83 ? 5.203 -3.406 10.217 1.00 88.38 83 ALA A O 1
ATOM 657 N N . TRP A 1 84 ? 5.598 -1.737 8.756 1.00 93.06 84 TRP A N 1
ATOM 658 C CA . TRP A 1 84 ? 4.273 -1.133 8.859 1.00 93.06 84 TRP A CA 1
ATOM 659 C C . TRP A 1 84 ? 3.543 -1.128 7.522 1.00 93.06 84 TRP A C 1
ATOM 661 O O . TRP A 1 84 ? 4.060 -0.613 6.525 1.00 93.06 84 TRP A O 1
ATOM 671 N N . ILE A 1 85 ? 2.319 -1.647 7.512 1.00 95.69 85 ILE A N 1
ATOM 672 C CA . ILE A 1 85 ? 1.474 -1.758 6.327 1.00 95.69 85 ILE A CA 1
ATOM 673 C C . ILE A 1 85 ? 0.370 -0.706 6.384 1.00 95.69 85 ILE A C 1
ATOM 675 O O . ILE A 1 85 ? -0.410 -0.637 7.333 1.00 95.69 85 ILE A O 1
ATOM 679 N N . ARG A 1 86 ? 0.270 0.112 5.340 1.00 96.56 86 ARG A N 1
ATOM 680 C CA . ARG A 1 86 ? -0.897 0.966 5.124 1.00 96.56 86 ARG A CA 1
ATOM 681 C C . ARG A 1 86 ? -1.814 0.281 4.130 1.00 96.56 86 ARG A C 1
ATOM 683 O O . ARG A 1 86 ? -1.371 -0.085 3.042 1.00 96.56 86 ARG A O 1
ATOM 690 N N . LEU A 1 87 ? -3.076 0.124 4.500 1.00 97.62 87 LEU A N 1
ATOM 691 C CA . LEU A 1 87 ? -4.095 -0.503 3.669 1.00 97.62 87 LEU A CA 1
ATOM 692 C C . LEU A 1 87 ? -5.063 0.537 3.108 1.00 97.62 87 LEU A C 1
ATOM 694 O O . LEU A 1 87 ? -5.310 1.565 3.740 1.00 97.62 87 LEU A O 1
ATOM 698 N N . SER A 1 88 ? -5.639 0.241 1.945 1.00 96.50 88 SER A N 1
ATOM 699 C CA . SER A 1 88 ? -6.760 0.973 1.361 1.00 96.50 88 SER A CA 1
ATOM 700 C C . SER A 1 88 ? -8.018 0.122 1.301 1.00 96.50 88 SER A C 1
ATOM 702 O O . SER A 1 88 ? -7.958 -1.046 0.929 1.00 96.50 88 SER A O 1
ATOM 704 N N . ILE A 1 89 ? -9.152 0.735 1.626 1.00 95.50 89 ILE A N 1
ATOM 705 C CA . ILE A 1 89 ? -10.493 0.130 1.565 1.00 95.50 89 ILE A CA 1
ATOM 706 C C . ILE A 1 89 ? -11.397 0.828 0.545 1.00 95.50 89 ILE A C 1
ATOM 708 O O . ILE A 1 89 ? -12.604 0.602 0.498 1.00 95.50 89 ILE A O 1
ATOM 712 N N . ARG A 1 90 ? -10.839 1.720 -0.280 1.00 92.94 90 ARG A N 1
ATOM 713 C CA . ARG A 1 90 ? -11.614 2.393 -1.326 1.00 92.94 90 ARG A CA 1
ATOM 714 C C . ARG A 1 90 ? -11.993 1.382 -2.402 1.00 92.94 90 ARG A C 1
ATOM 716 O O . ARG A 1 90 ? -11.124 0.680 -2.910 1.00 92.94 90 ARG A O 1
ATOM 723 N N . SER A 1 91 ? -13.257 1.382 -2.819 1.00 91.31 91 SER A N 1
ATOM 724 C CA . SER A 1 91 ? -13.757 0.472 -3.860 1.00 91.31 91 SER A CA 1
ATOM 725 C C . SER A 1 91 ? -12.922 0.536 -5.144 1.00 91.31 91 SER A C 1
ATOM 727 O O . SER A 1 91 ? -12.526 -0.498 -5.665 1.00 91.31 91 SER A O 1
ATOM 729 N N . ALA A 1 92 ? -12.542 1.742 -5.583 1.00 92.25 92 ALA A N 1
ATOM 730 C CA . ALA A 1 92 ? -11.687 1.922 -6.757 1.00 92.25 92 ALA A CA 1
ATOM 731 C C . ALA A 1 92 ? -10.296 1.277 -6.604 1.00 92.25 92 ALA A C 1
ATOM 733 O O . ALA A 1 92 ? -9.759 0.740 -7.567 1.00 92.25 92 ALA A O 1
ATOM 734 N N . ASP A 1 93 ? -9.719 1.297 -5.397 1.00 94.75 93 ASP A N 1
ATOM 735 C CA . ASP A 1 93 ? -8.423 0.662 -5.146 1.00 94.75 93 ASP A CA 1
ATOM 736 C C . ASP A 1 93 ? -8.556 -0.864 -5.087 1.00 94.75 93 ASP A C 1
ATOM 738 O O . ASP A 1 93 ? -7.678 -1.565 -5.581 1.00 94.75 93 ASP A O 1
ATOM 742 N N . LEU A 1 94 ? -9.656 -1.379 -4.522 1.00 92.88 94 LEU A N 1
ATOM 743 C CA . LEU A 1 94 ? -9.967 -2.810 -4.534 1.00 92.88 94 LEU A CA 1
ATOM 744 C C . LEU A 1 94 ? -10.103 -3.335 -5.964 1.00 92.88 94 LEU A C 1
ATOM 746 O O . LEU A 1 94 ? -9.608 -4.422 -6.258 1.00 92.88 94 LEU A O 1
ATOM 750 N N . GLU A 1 95 ? -10.766 -2.590 -6.846 1.00 91.94 95 GLU A N 1
ATOM 751 C CA . GLU A 1 95 ? -10.947 -2.947 -8.257 1.00 91.94 95 GLU A CA 1
ATOM 752 C C . GLU A 1 95 ? -9.644 -2.855 -9.059 1.00 91.94 95 GLU A C 1
ATOM 754 O O . GLU A 1 95 ? -9.287 -3.806 -9.754 1.00 91.94 95 GLU A O 1
ATOM 759 N N . SER A 1 96 ? -8.938 -1.726 -8.965 1.00 94.25 96 SER A N 1
ATOM 760 C CA . SER A 1 96 ? -7.717 -1.469 -9.727 1.00 94.25 96 SER A CA 1
ATOM 761 C C . SER A 1 96 ? -6.832 -0.448 -9.011 1.00 94.25 96 SER A C 1
ATOM 763 O O . SER A 1 96 ? -6.917 0.761 -9.243 1.00 94.25 96 SER A O 1
ATOM 765 N N . PHE A 1 97 ? -5.931 -0.933 -8.161 1.00 96.19 97 PHE A N 1
ATOM 766 C CA . PHE A 1 97 ? -5.019 -0.082 -7.413 1.00 96.19 97 PHE A CA 1
ATOM 767 C C . PHE A 1 97 ? -3.980 0.566 -8.326 1.00 96.19 97 PHE A C 1
ATOM 769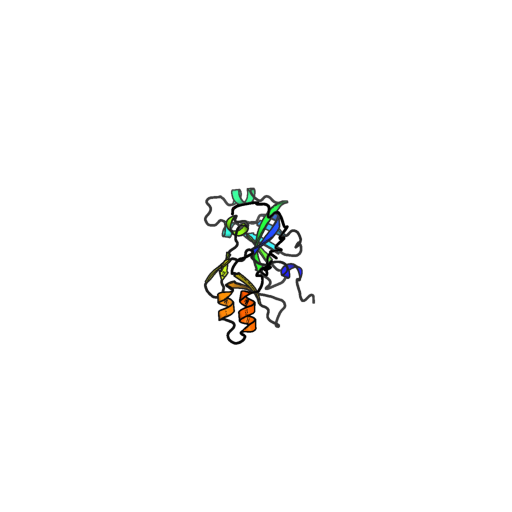 O O . PHE A 1 97 ? -3.250 -0.112 -9.055 1.00 96.19 97 PHE A O 1
ATOM 776 N N . ALA A 1 98 ? -3.880 1.893 -8.238 1.00 96.19 98 ALA A N 1
ATOM 777 C CA . ALA A 1 98 ? -2.895 2.673 -8.969 1.00 96.19 98 ALA A CA 1
ATOM 778 C C . ALA A 1 98 ? -2.180 3.689 -8.073 1.00 96.19 98 ALA A C 1
ATOM 780 O O . ALA A 1 98 ? -2.789 4.451 -7.308 1.00 96.19 98 ALA A O 1
ATOM 781 N N . TRP A 1 99 ? -0.864 3.774 -8.235 1.00 95.75 99 TRP A N 1
ATOM 782 C CA . TRP A 1 99 ? 0.003 4.625 -7.426 1.00 95.75 99 TRP A CA 1
ATOM 783 C C . TRP A 1 99 ? 0.915 5.478 -8.310 1.00 95.75 99 TRP A C 1
ATOM 785 O O . TRP A 1 99 ? 1.217 5.061 -9.427 1.00 95.75 99 TRP A O 1
ATOM 795 N N . PRO A 1 100 ? 1.320 6.690 -7.883 1.00 97.00 100 PRO A N 1
ATOM 796 C CA . PRO A 1 100 ? 2.268 7.485 -8.654 1.00 97.00 100 PRO A CA 1
ATOM 797 C C . PRO A 1 100 ? 3.573 6.720 -8.900 1.00 97.00 100 PRO A C 1
ATOM 799 O O . PRO A 1 100 ? 4.125 6.112 -7.988 1.00 97.00 100 PRO A O 1
ATOM 802 N N . CYS A 1 101 ? 4.051 6.760 -10.137 1.00 97.25 101 CYS A N 1
ATOM 803 C CA . CYS A 1 101 ? 5.365 6.280 -10.530 1.00 97.25 101 CYS A CA 1
ATOM 804 C C . CYS A 1 101 ? 6.439 7.234 -10.000 1.00 97.25 101 CYS A C 1
ATOM 806 O O . CYS A 1 101 ? 6.401 8.429 -10.289 1.00 97.25 101 CYS A O 1
ATOM 808 N N . ASP A 1 102 ? 7.440 6.713 -9.298 1.00 96.56 102 ASP A N 1
ATOM 809 C CA . ASP A 1 102 ? 8.519 7.503 -8.697 1.00 96.56 102 ASP A CA 1
ATOM 810 C C . ASP A 1 102 ? 9.460 8.140 -9.735 1.00 96.56 102 ASP A C 1
ATOM 812 O O . ASP A 1 102 ? 10.245 9.022 -9.398 1.00 96.56 102 ASP A O 1
ATOM 816 N N . PHE A 1 103 ? 9.378 7.736 -11.009 1.00 95.50 103 PHE A N 1
ATOM 817 C CA . PHE A 1 103 ? 10.175 8.334 -12.085 1.00 95.50 103 PHE A CA 1
ATOM 818 C C . PHE A 1 103 ? 9.462 9.459 -12.834 1.00 95.50 103 PHE A C 1
ATOM 820 O O . PHE A 1 103 ? 10.110 10.428 -13.221 1.00 95.50 103 PHE A O 1
ATOM 827 N N . CYS A 1 104 ? 8.160 9.326 -13.104 1.00 96.81 104 CYS A N 1
ATOM 828 C CA . CYS A 1 104 ? 7.431 10.286 -13.943 1.00 96.81 104 CYS A CA 1
ATOM 829 C C . CYS A 1 104 ? 6.217 10.928 -13.265 1.00 96.81 104 CYS A C 1
ATOM 831 O O . CYS A 1 104 ? 5.578 11.775 -13.875 1.00 96.81 104 CYS A O 1
ATOM 833 N N . GLY A 1 105 ? 5.864 10.527 -12.042 1.00 97.00 105 GLY A N 1
ATOM 834 C CA . GLY A 1 105 ? 4.725 11.049 -11.278 1.00 97.00 105 GLY A CA 1
ATOM 835 C C . GLY A 1 105 ? 3.350 10.536 -11.722 1.00 97.00 105 GLY A C 1
ATOM 836 O O . GLY A 1 105 ? 2.415 10.534 -10.922 1.00 97.00 105 GLY A O 1
ATOM 837 N N . GLU A 1 106 ? 3.219 10.059 -12.960 1.00 97.81 106 GLU A N 1
ATOM 838 C CA . GLU A 1 106 ? 1.967 9.506 -13.487 1.00 97.81 106 GLU A CA 1
ATOM 839 C C . GLU A 1 106 ? 1.552 8.207 -12.787 1.00 97.81 106 GLU A C 1
ATOM 841 O O . GLU A 1 106 ? 2.384 7.463 -12.267 1.00 97.81 106 GLU A O 1
ATOM 846 N N . LYS A 1 107 ? 0.250 7.905 -12.782 1.00 97.19 107 LYS A N 1
ATOM 847 C CA . LYS A 1 107 ? -0.287 6.696 -12.142 1.00 97.19 107 LYS A CA 1
ATOM 848 C C . LYS A 1 107 ? 0.160 5.427 -12.876 1.00 97.19 107 LYS A C 1
ATOM 850 O O . LYS A 1 107 ? -0.063 5.294 -14.074 1.00 97.19 107 LYS A O 1
ATOM 855 N N . ALA A 1 108 ? 0.757 4.492 -12.144 1.00 96.88 108 ALA A N 1
ATOM 856 C CA . ALA A 1 108 ? 1.045 3.128 -12.575 1.00 96.88 108 ALA A CA 1
ATOM 857 C C . ALA A 1 108 ? 0.034 2.170 -11.937 1.00 96.88 108 ALA A C 1
ATOM 859 O O . ALA A 1 108 ? -0.252 2.284 -10.741 1.00 96.88 108 ALA A O 1
ATOM 860 N N . THR A 1 109 ? -0.503 1.234 -12.719 1.00 96.00 109 THR A N 1
ATOM 861 C CA . THR A 1 109 ? -1.477 0.250 -12.225 1.00 96.00 109 THR A CA 1
ATOM 862 C C . THR A 1 109 ? -0.739 -0.946 -11.638 1.00 96.00 109 THR A C 1
ATOM 864 O O . THR A 1 109 ? 0.069 -1.568 -12.324 1.00 96.00 109 THR A O 1
ATOM 867 N N . LEU A 1 110 ? -1.008 -1.260 -10.371 1.00 94.69 110 LEU A N 1
ATOM 868 C CA . LEU A 1 110 ? -0.313 -2.301 -9.602 1.00 94.69 110 LEU A CA 1
ATOM 869 C C . LEU A 1 110 ? -1.152 -3.564 -9.387 1.00 94.69 110 LEU A C 1
ATOM 871 O O . LEU A 1 110 ? -0.628 -4.580 -8.941 1.00 94.69 110 LEU A O 1
ATOM 875 N N . SER A 1 111 ? -2.439 -3.525 -9.726 1.00 87.25 111 SER A N 1
ATOM 876 C CA . SER A 1 111 ? -3.273 -4.725 -9.791 1.00 87.25 111 SER A CA 1
ATOM 877 C C . SER A 1 111 ? -2.793 -5.697 -10.887 1.00 87.25 111 SER A C 1
ATOM 879 O O . SER A 1 111 ? -2.103 -5.277 -11.824 1.00 87.25 111 SER A O 1
ATOM 881 N N . PRO A 1 112 ? -3.149 -6.996 -10.807 1.00 84.69 112 PRO A N 1
ATOM 882 C CA . PRO A 1 112 ? -2.757 -7.993 -11.803 1.00 84.69 112 PRO A CA 1
ATOM 883 C C . PRO A 1 112 ? -3.043 -7.551 -13.245 1.00 84.69 112 PRO A C 1
ATOM 885 O O . PRO A 1 112 ? -4.118 -7.042 -13.548 1.00 84.69 112 PRO A O 1
ATOM 888 N N . GLY A 1 113 ? -2.068 -7.742 -14.140 1.00 84.75 113 GLY A N 1
ATOM 889 C CA . GLY A 1 113 ? -2.145 -7.283 -15.535 1.00 84.75 113 GLY A CA 1
ATOM 890 C C . GLY A 1 113 ? -1.784 -5.806 -15.752 1.00 84.75 113 GLY A C 1
ATOM 891 O O . GLY A 1 113 ? -1.678 -5.376 -16.900 1.00 84.75 113 GLY A O 1
ATOM 892 N N . GLY A 1 114 ? -1.544 -5.049 -14.679 1.00 90.88 114 GLY A N 1
ATOM 893 C CA . GLY A 1 114 ? -1.114 -3.658 -14.727 1.00 90.88 114 GLY A CA 1
ATOM 894 C C . GLY A 1 114 ? 0.295 -3.436 -15.293 1.00 90.88 114 GLY A C 1
ATOM 895 O O . GLY A 1 114 ? 1.102 -4.350 -15.507 1.00 90.88 114 GLY A O 1
ATOM 896 N N . ASP A 1 115 ? 0.598 -2.167 -15.546 1.00 94.00 115 ASP A N 1
ATOM 897 C CA . ASP A 1 115 ? 1.854 -1.693 -16.127 1.00 94.00 115 ASP A CA 1
ATOM 898 C C . ASP A 1 115 ? 2.884 -1.227 -15.085 1.00 94.00 115 ASP A C 1
ATOM 900 O O . ASP A 1 115 ? 4.001 -0.838 -15.447 1.00 94.00 115 ASP A O 1
ATOM 904 N N . GLY A 1 116 ? 2.522 -1.282 -13.805 1.00 94.88 116 GLY A N 1
ATOM 905 C CA . GLY A 1 116 ? 3.378 -0.951 -12.683 1.00 94.88 116 GLY A CA 1
ATOM 906 C C . GLY A 1 116 ? 4.264 -2.109 -12.226 1.00 94.88 116 GLY A C 1
ATOM 907 O O . GLY A 1 116 ? 3.961 -3.290 -12.396 1.00 94.88 116 GLY A O 1
ATOM 908 N N . LEU A 1 117 ? 5.389 -1.738 -11.632 1.00 93.88 117 LEU A N 1
ATOM 909 C CA . LEU A 1 117 ? 6.342 -2.591 -10.945 1.00 93.88 117 LEU A CA 1
ATOM 910 C C . LEU A 1 117 ? 6.534 -2.053 -9.532 1.00 93.88 117 LEU A C 1
ATOM 912 O O . LEU A 1 117 ? 6.655 -0.841 -9.341 1.00 93.88 117 LEU A O 1
ATOM 916 N N . VAL A 1 118 ? 6.625 -2.967 -8.572 1.00 93.38 118 VAL A N 1
ATOM 917 C CA . VAL A 1 118 ? 7.074 -2.679 -7.210 1.00 93.38 118 VAL A CA 1
ATOM 918 C C . VAL A 1 118 ? 8.521 -3.139 -7.087 1.00 93.38 118 VAL A C 1
ATOM 920 O O . VAL A 1 118 ? 8.839 -4.291 -7.379 1.00 93.38 118 VAL A O 1
ATOM 923 N N . LEU A 1 119 ? 9.398 -2.237 -6.658 1.00 91.31 119 LEU A N 1
ATOM 924 C CA . LEU A 1 119 ? 10.810 -2.500 -6.421 1.00 91.31 119 LEU A CA 1
ATOM 925 C C . LEU A 1 119 ? 11.128 -2.296 -4.943 1.00 91.31 119 LEU A C 1
ATOM 927 O O . LEU A 1 119 ? 10.953 -1.199 -4.420 1.00 91.31 119 LEU A O 1
ATOM 931 N N . ASP A 1 120 ? 11.665 -3.320 -4.289 1.00 88.94 120 ASP A N 1
ATOM 932 C CA . ASP A 1 120 ? 12.269 -3.161 -2.969 1.00 88.94 120 ASP A CA 1
ATOM 933 C C . ASP A 1 120 ? 13.770 -2.892 -3.116 1.00 88.94 120 ASP A C 1
ATOM 935 O O . ASP A 1 120 ? 14.542 -3.749 -3.548 1.00 88.94 120 ASP A O 1
ATOM 939 N N . VAL A 1 121 ? 14.188 -1.690 -2.730 1.00 87.75 121 VAL A N 1
ATOM 940 C CA . VAL A 1 121 ? 15.578 -1.229 -2.762 1.00 87.75 121 VAL A CA 1
ATOM 941 C C . VAL A 1 121 ? 16.172 -1.325 -1.364 1.00 87.75 121 VAL A C 1
ATOM 943 O O . VAL A 1 121 ? 15.557 -0.918 -0.378 1.00 87.75 121 VAL A O 1
ATOM 946 N N . ARG A 1 122 ? 17.387 -1.867 -1.272 1.00 84.88 122 ARG A N 1
ATOM 947 C CA . ARG A 1 122 ? 18.099 -2.102 -0.010 1.00 84.88 122 ARG A CA 1
ATOM 948 C C . ARG A 1 122 ? 19.514 -1.560 -0.099 1.00 84.88 122 ARG A C 1
ATOM 950 O O . ARG A 1 122 ? 20.146 -1.679 -1.146 1.00 84.88 122 ARG A O 1
ATOM 957 N N . SER A 1 123 ? 20.013 -1.023 1.012 1.00 81.88 123 SER A N 1
ATOM 958 C CA . SER A 1 123 ? 21.448 -0.795 1.189 1.00 81.88 123 SER A CA 1
ATOM 959 C C . SER A 1 123 ? 22.064 -1.981 1.929 1.00 81.88 123 SER A C 1
ATOM 961 O O . SER A 1 123 ? 21.415 -2.606 2.763 1.00 81.88 123 SER A O 1
ATOM 963 N N . ASN A 1 124 ? 23.337 -2.266 1.663 1.00 82.75 124 ASN A N 1
ATOM 964 C CA . ASN A 1 124 ? 24.110 -3.212 2.465 1.00 82.75 124 ASN A CA 1
ATOM 965 C C . ASN A 1 124 ? 24.419 -2.672 3.881 1.00 82.75 124 ASN A C 1
ATOM 967 O O . ASN A 1 124 ? 24.807 -3.439 4.762 1.00 82.75 124 ASN A O 1
ATOM 971 N N . ASP A 1 125 ? 24.218 -1.371 4.111 1.00 81.88 125 ASP A N 1
ATOM 972 C CA . ASP A 1 125 ? 24.526 -0.690 5.375 1.00 81.88 125 ASP A CA 1
ATOM 973 C C . ASP A 1 125 ? 23.499 -0.956 6.488 1.00 81.88 125 ASP A C 1
ATOM 975 O O . ASP A 1 125 ? 23.719 -0.592 7.642 1.00 81.88 125 ASP A O 1
ATOM 979 N N . GLY A 1 126 ? 22.365 -1.591 6.175 1.00 75.94 126 GLY A N 1
ATOM 980 C CA . GLY A 1 126 ? 21.318 -1.844 7.158 1.00 75.94 126 GLY A CA 1
ATOM 981 C C . GLY A 1 126 ? 20.260 -2.849 6.698 1.00 75.94 126 GLY A C 1
ATOM 982 O O . GLY A 1 126 ? 20.224 -3.235 5.534 1.00 75.94 126 GLY A O 1
ATOM 983 N N . PRO A 1 127 ? 19.388 -3.301 7.616 1.00 73.94 127 PRO A N 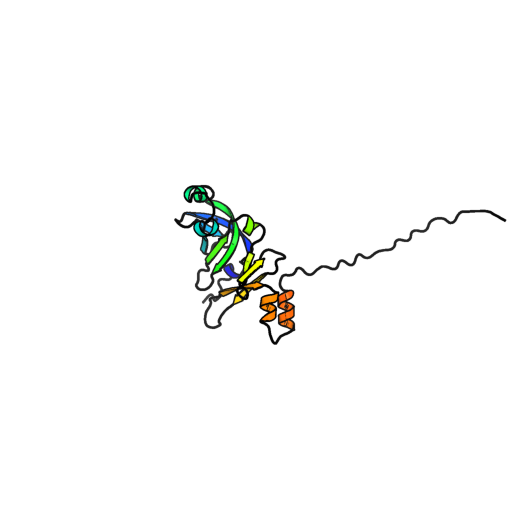1
ATOM 984 C CA . PRO A 1 127 ? 18.352 -4.289 7.311 1.00 73.94 127 PRO A CA 1
ATOM 985 C C . PRO A 1 127 ? 17.117 -3.694 6.611 1.00 73.94 127 PRO A C 1
ATOM 987 O O . PRO A 1 127 ? 16.267 -4.450 6.147 1.00 73.94 127 PRO A O 1
ATOM 990 N N . GLY A 1 128 ? 16.991 -2.364 6.565 1.00 79.75 128 GLY A N 1
ATOM 991 C CA . GLY A 1 128 ? 15.812 -1.691 6.028 1.00 79.75 128 GLY A CA 1
ATOM 992 C C . GLY A 1 128 ? 15.715 -1.735 4.502 1.00 79.75 128 GLY A C 1
ATOM 993 O O . GLY A 1 128 ? 16.719 -1.846 3.793 1.00 79.75 128 GLY A O 1
ATOM 994 N N . SER A 1 129 ? 14.492 -1.601 3.988 1.00 85.44 129 SER A N 1
ATOM 995 C CA . SER A 1 129 ? 14.235 -1.438 2.557 1.00 85.44 129 SER A CA 1
ATOM 996 C C . SER A 1 129 ? 13.274 -0.289 2.267 1.00 85.44 129 SER A C 1
ATOM 998 O O . SER A 1 129 ? 12.345 -0.014 3.030 1.00 85.44 129 SER A O 1
ATOM 1000 N N . GLY A 1 130 ? 13.499 0.376 1.137 1.00 87.19 130 GLY A N 1
ATOM 1001 C CA . GLY A 1 130 ? 12.560 1.319 0.542 1.00 87.19 130 GLY A CA 1
ATOM 1002 C C . GLY A 1 130 ? 11.769 0.638 -0.566 1.00 87.19 130 GLY A C 1
ATOM 1003 O O . GLY A 1 130 ? 12.339 -0.129 -1.336 1.00 87.19 130 GLY A O 1
ATOM 1004 N N . THR A 1 131 ? 10.474 0.920 -0.651 1.00 91.19 131 THR A N 1
ATOM 1005 C CA . THR A 1 131 ? 9.630 0.452 -1.753 1.00 91.19 131 THR A CA 1
ATOM 1006 C C . THR A 1 131 ? 9.447 1.584 -2.756 1.00 91.19 131 THR A C 1
ATOM 1008 O O . THR A 1 131 ? 9.024 2.675 -2.378 1.00 91.19 131 THR A O 1
ATOM 1011 N N . PHE A 1 132 ? 9.763 1.301 -4.015 1.00 93.25 132 PHE A N 1
ATOM 1012 C CA . PHE A 1 132 ? 9.625 2.200 -5.154 1.00 93.25 132 PHE A CA 1
ATOM 1013 C C . PHE A 1 132 ? 8.624 1.624 -6.147 1.00 93.25 132 PHE A C 1
ATOM 1015 O O . PHE A 1 132 ? 8.573 0.414 -6.372 1.00 93.25 132 PHE A O 1
ATOM 1022 N N . ILE A 1 133 ? 7.837 2.493 -6.760 1.00 96.00 133 ILE A N 1
ATOM 1023 C CA . ILE A 1 133 ? 6.819 2.150 -7.740 1.00 96.00 133 ILE A CA 1
ATOM 1024 C C . ILE A 1 133 ? 7.199 2.779 -9.072 1.00 96.00 133 ILE A C 1
ATOM 1026 O O . ILE A 1 133 ? 7.555 3.949 -9.155 1.00 96.00 133 ILE A O 1
ATOM 1030 N N . SER A 1 134 ? 7.131 2.000 -10.144 1.00 96.25 134 SER A N 1
ATOM 1031 C CA . SER A 1 134 ? 7.531 2.463 -11.470 1.00 96.25 134 SER A CA 1
ATOM 1032 C C . SER A 1 134 ? 6.662 1.865 -12.556 1.00 96.25 134 SER A C 1
ATOM 1034 O O . SER A 1 134 ? 6.293 0.699 -12.476 1.00 96.25 134 SER A O 1
ATOM 1036 N N . HIS A 1 135 ? 6.403 2.609 -13.629 1.00 96.75 135 HIS A N 1
ATOM 1037 C CA . HIS A 1 135 ? 5.999 1.973 -14.882 1.00 96.75 135 HIS A CA 1
ATOM 1038 C C . HIS A 1 135 ? 7.132 1.098 -15.412 1.00 96.75 135 HIS A C 1
ATOM 1040 O O . HIS A 1 135 ? 8.297 1.504 -15.409 1.00 96.75 135 HIS A O 1
ATOM 1046 N N . ARG A 1 136 ? 6.793 -0.038 -16.022 1.00 94.38 136 ARG A N 1
ATOM 1047 C CA . ARG A 1 136 ? 7.763 -0.888 -16.744 1.00 94.38 136 ARG A CA 1
ATOM 1048 C C . ARG A 1 136 ? 8.636 -0.090 -17.708 1.00 94.38 136 ARG A C 1
ATOM 1050 O O . ARG A 1 136 ? 9.857 -0.224 -17.712 1.00 94.38 136 ARG A O 1
ATOM 1057 N N . ALA A 1 137 ? 8.005 0.785 -18.492 1.00 93.81 137 ALA A N 1
ATOM 1058 C CA . ALA A 1 137 ? 8.691 1.625 -19.465 1.00 93.81 137 ALA A CA 1
ATOM 1059 C C . ALA A 1 137 ? 9.617 2.661 -18.810 1.00 93.81 137 ALA A C 1
ATOM 1061 O O . ALA A 1 137 ? 10.679 2.955 -19.358 1.00 93.81 137 ALA A O 1
ATOM 1062 N N . CYS A 1 138 ? 9.242 3.210 -17.650 1.00 95.38 138 CYS A N 1
ATOM 1063 C CA . CYS A 1 138 ? 10.086 4.156 -16.927 1.00 95.38 138 CYS A CA 1
ATOM 1064 C C . CYS A 1 138 ? 11.318 3.460 -16.356 1.00 95.38 138 CYS A C 1
ATOM 1066 O O . CYS A 1 138 ? 12.423 3.932 -16.601 1.00 95.38 138 CYS A O 1
ATOM 1068 N N . LEU A 1 139 ? 11.155 2.307 -15.698 1.00 93.62 139 LEU A N 1
ATOM 1069 C CA . LEU A 1 139 ? 12.292 1.520 -15.217 1.00 93.62 139 LEU A CA 1
ATOM 1070 C C . LEU A 1 139 ? 13.229 1.119 -16.366 1.00 93.62 139 LEU A C 1
ATOM 1072 O O . LEU A 1 139 ? 14.436 1.319 -16.277 1.00 93.62 139 LEU A O 1
ATOM 1076 N N . ALA A 1 140 ? 12.679 0.613 -17.473 1.00 92.75 140 ALA A N 1
ATOM 1077 C CA . ALA A 1 140 ? 13.460 0.194 -18.634 1.00 92.75 140 ALA A CA 1
ATOM 1078 C C . ALA A 1 140 ? 14.333 1.322 -19.218 1.00 92.75 140 ALA A C 1
ATOM 1080 O O . ALA A 1 140 ? 15.446 1.061 -19.673 1.00 92.75 140 ALA A O 1
ATOM 1081 N N . LYS A 1 141 ? 13.857 2.576 -19.182 1.00 92.25 141 LYS A N 1
ATOM 1082 C CA . LYS A 1 141 ? 14.632 3.751 -19.619 1.00 92.25 141 LYS A CA 1
ATOM 1083 C C . LYS A 1 141 ? 15.818 4.062 -18.705 1.00 92.25 141 LYS A C 1
ATOM 1085 O O . LYS A 1 141 ? 16.804 4.603 -19.189 1.00 92.25 141 LYS A O 1
ATOM 1090 N N . GLN A 1 142 ? 15.729 3.723 -17.420 1.00 90.44 142 GLN A N 1
ATOM 1091 C CA . GLN A 1 142 ? 16.810 3.951 -16.454 1.00 90.44 142 GLN A CA 1
ATOM 1092 C C . GLN A 1 142 ? 17.901 2.872 -16.517 1.00 90.44 142 GLN A C 1
ATOM 1094 O O . GLN A 1 142 ? 19.011 3.091 -16.045 1.00 90.44 142 GLN A O 1
ATOM 1099 N N . ILE A 1 143 ? 17.618 1.721 -17.136 1.00 88.88 143 ILE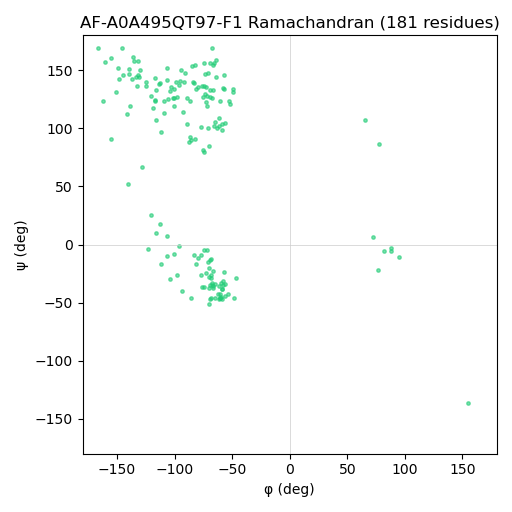 A N 1
ATOM 1100 C CA . ILE A 1 143 ? 18.592 0.644 -17.354 1.00 88.88 143 ILE A CA 1
ATOM 1101 C C . ILE A 1 143 ? 19.333 0.928 -18.668 1.00 88.88 143 ILE A C 1
ATOM 1103 O O . ILE A 1 143 ? 18.904 0.514 -19.751 1.00 88.88 143 ILE A O 1
ATOM 1107 N N . SER A 1 144 ? 20.424 1.693 -18.597 1.00 72.31 144 SER A N 1
ATOM 1108 C CA . SER A 1 144 ? 21.136 2.241 -19.764 1.00 72.31 144 SER A CA 1
ATOM 1109 C C . SER A 1 144 ? 22.010 1.223 -20.511 1.00 72.31 144 SER A C 1
ATOM 1111 O O . SER A 1 144 ? 22.036 1.253 -21.742 1.00 72.31 144 SER A O 1
ATOM 1113 N N . GLU A 1 145 ? 22.663 0.290 -19.813 1.00 74.81 145 GLU A N 1
ATOM 1114 C CA . GLU A 1 145 ? 23.761 -0.515 -20.390 1.00 74.81 145 GLU A CA 1
ATOM 1115 C C . GLU A 1 145 ? 23.446 -2.006 -20.572 1.00 74.81 145 GLU A C 1
ATOM 1117 O O . GLU A 1 145 ? 24.104 -2.688 -21.355 1.00 74.81 145 GLU A O 1
ATOM 1122 N N . ASN A 1 146 ? 22.407 -2.522 -19.912 1.00 82.62 146 ASN A N 1
ATOM 1123 C CA . ASN A 1 146 ? 22.088 -3.947 -19.927 1.00 82.62 146 ASN A CA 1
ATOM 1124 C C . ASN A 1 146 ? 20.780 -4.219 -20.686 1.00 82.62 146 ASN A C 1
ATOM 1126 O O . ASN A 1 146 ? 19.675 -4.104 -20.149 1.00 82.62 146 ASN A O 1
ATOM 1130 N N . THR A 1 147 ? 20.904 -4.592 -21.963 1.00 82.94 147 THR A N 1
ATOM 1131 C CA . THR A 1 147 ? 19.761 -4.917 -22.836 1.00 82.94 147 THR A CA 1
ATOM 1132 C C . THR A 1 147 ? 18.920 -6.075 -22.297 1.00 82.94 147 THR A C 1
ATOM 1134 O O . THR A 1 147 ? 17.697 -6.052 -22.439 1.00 82.94 147 THR A O 1
ATOM 1137 N N . GLY A 1 148 ? 19.543 -7.049 -21.626 1.00 85.56 148 GLY A N 1
ATOM 1138 C CA . GLY A 1 148 ? 18.851 -8.173 -20.997 1.00 85.56 148 GLY A CA 1
ATOM 1139 C C . GLY A 1 148 ? 18.001 -7.746 -19.799 1.00 85.56 148 GLY A C 1
ATOM 1140 O O . GLY A 1 148 ? 16.839 -8.130 -19.697 1.00 85.56 148 GLY A O 1
ATOM 1141 N N . GLU A 1 149 ? 18.537 -6.910 -18.912 1.00 85.12 149 GLU A N 1
ATOM 1142 C CA . GLU A 1 149 ? 17.784 -6.362 -17.772 1.00 85.12 149 GLU A CA 1
ATOM 1143 C C . GLU A 1 149 ? 16.660 -5.430 -18.220 1.00 85.12 149 GLU A C 1
ATOM 1145 O O . GLU A 1 149 ? 15.552 -5.488 -17.684 1.00 85.12 149 GLU A O 1
ATOM 1150 N N . ARG A 1 150 ? 16.905 -4.635 -19.267 1.00 87.25 150 ARG A N 1
ATOM 1151 C CA . ARG A 1 150 ? 15.869 -3.811 -19.890 1.00 87.25 150 ARG A CA 1
ATOM 1152 C C . ARG A 1 150 ? 14.716 -4.663 -20.414 1.00 87.25 150 ARG A C 1
ATOM 1154 O O . ARG A 1 150 ? 13.560 -4.331 -20.166 1.00 87.25 150 ARG A O 1
ATOM 1161 N N . ALA A 1 151 ? 15.014 -5.765 -21.105 1.00 86.75 151 ALA A N 1
ATOM 1162 C CA . ALA A 1 151 ? 13.993 -6.701 -21.567 1.00 86.75 151 ALA A CA 1
ATOM 1163 C C . ALA A 1 151 ? 13.239 -7.337 -20.386 1.00 86.75 151 ALA A C 1
ATOM 1165 O O . ALA A 1 151 ? 12.011 -7.389 -20.395 1.00 86.75 151 ALA A O 1
ATOM 1166 N N . ARG A 1 152 ? 13.949 -7.735 -19.320 1.00 86.06 152 ARG A N 1
ATOM 1167 C CA . ARG A 1 152 ? 13.330 -8.300 -18.109 1.00 86.06 152 ARG A CA 1
ATOM 1168 C C . ARG A 1 152 ? 12.343 -7.343 -17.446 1.00 86.06 152 ARG A C 1
ATOM 1170 O O . ARG A 1 152 ? 11.288 -7.799 -17.019 1.00 86.06 152 ARG A O 1
ATOM 1177 N N . ALA A 1 153 ? 12.616 -6.037 -17.407 1.00 87.62 153 ALA A N 1
ATOM 1178 C CA . ALA A 1 153 ? 11.672 -5.055 -16.860 1.00 87.62 153 ALA A CA 1
ATOM 1179 C C . ALA A 1 153 ? 10.289 -5.109 -17.548 1.00 87.62 153 ALA A C 1
ATOM 1181 O O . ALA A 1 153 ? 9.255 -4.923 -16.900 1.00 87.62 153 ALA A O 1
ATOM 1182 N N . PHE A 1 154 ? 10.242 -5.420 -18.847 1.00 88.75 154 PHE A N 1
ATOM 1183 C CA . PHE A 1 154 ? 8.980 -5.590 -19.569 1.00 88.75 154 PHE A CA 1
ATOM 1184 C C . PHE A 1 154 ? 8.284 -6.925 -19.290 1.00 88.75 154 PHE A C 1
ATOM 1186 O O . PHE A 1 154 ? 7.059 -6.973 -19.368 1.00 88.75 154 PHE A O 1
ATOM 1193 N N . GLU A 1 155 ? 9.026 -7.967 -18.916 1.00 87.69 155 GLU A N 1
ATOM 1194 C CA . GLU A 1 155 ? 8.506 -9.333 -18.776 1.00 87.69 155 GLU A CA 1
ATOM 1195 C C . GLU A 1 155 ? 8.154 -9.738 -17.336 1.00 87.69 155 GLU A C 1
ATOM 1197 O O . GLU A 1 155 ? 7.275 -10.573 -17.137 1.00 87.69 155 GLU A O 1
ATOM 1202 N N . ILE A 1 156 ? 8.777 -9.142 -16.311 1.00 83.12 156 ILE A N 1
ATOM 1203 C CA . ILE A 1 156 ? 8.541 -9.501 -14.897 1.00 83.12 156 ILE A CA 1
ATOM 1204 C C . ILE A 1 156 ? 7.044 -9.475 -14.557 1.00 83.12 156 ILE A C 1
ATOM 1206 O O . ILE A 1 156 ? 6.407 -8.436 -14.674 1.00 83.12 156 ILE A O 1
ATOM 1210 N N . GLY A 1 157 ? 6.468 -10.588 -14.103 1.00 74.81 157 GLY A N 1
ATOM 1211 C CA . GLY A 1 157 ? 5.062 -10.642 -13.679 1.00 74.81 157 GLY A CA 1
ATOM 1212 C C . GLY A 1 157 ? 4.031 -10.577 -14.814 1.00 74.81 157 G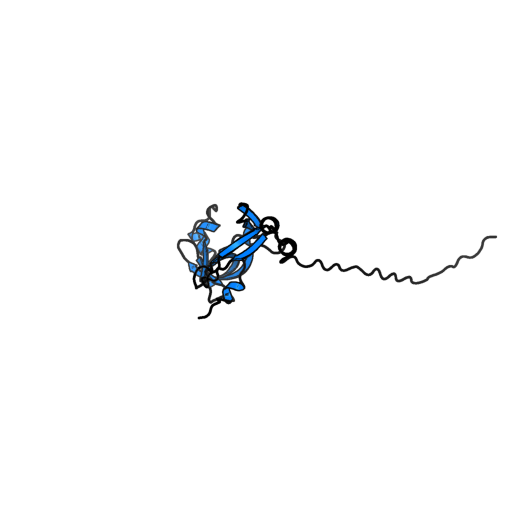LY A C 1
ATOM 1213 O O . GLY A 1 157 ? 2.837 -10.518 -14.532 1.00 74.81 157 GLY A O 1
ATOM 1214 N N . ARG A 1 158 ? 4.445 -10.610 -16.091 1.00 79.94 158 ARG A N 1
ATOM 1215 C CA . ARG A 1 158 ? 3.521 -10.950 -17.179 1.00 79.94 158 ARG A CA 1
ATOM 1216 C C . ARG A 1 158 ? 3.286 -12.455 -17.147 1.00 79.94 158 ARG A C 1
ATOM 1218 O O . ARG A 1 158 ? 4.240 -13.229 -17.156 1.00 79.94 158 ARG A O 1
ATOM 1225 N N . MET A 1 159 ? 2.024 -12.877 -17.112 1.00 59.41 159 MET A N 1
ATOM 1226 C CA . MET A 1 159 ? 1.700 -14.279 -17.367 1.00 59.41 159 MET A CA 1
ATOM 1227 C C . MET A 1 159 ? 2.167 -14.604 -18.785 1.00 59.41 159 MET A C 1
ATOM 1229 O O . MET A 1 159 ? 1.797 -13.907 -19.735 1.00 59.41 159 MET A O 1
ATOM 1233 N N . ALA A 1 160 ? 3.028 -15.615 -18.920 1.00 52.34 160 ALA A N 1
ATOM 1234 C CA . ALA A 1 160 ? 3.422 -16.118 -20.224 1.00 52.34 160 ALA A CA 1
ATOM 1235 C C . ALA A 1 160 ? 2.140 -16.439 -20.996 1.00 52.34 160 ALA A C 1
ATOM 1237 O O . ALA A 1 160 ? 1.297 -17.190 -20.508 1.00 52.34 160 ALA A O 1
ATOM 1238 N N . ARG A 1 161 ? 1.968 -15.837 -22.176 1.00 48.66 161 ARG A N 1
ATOM 1239 C CA . ARG A 1 161 ? 0.920 -16.261 -23.102 1.00 48.66 161 ARG A CA 1
ATOM 1240 C C . ARG A 1 161 ? 1.236 -17.709 -23.461 1.00 48.66 161 ARG A C 1
ATOM 1242 O O . ARG A 1 161 ? 2.159 -17.945 -24.239 1.00 48.66 161 ARG A O 1
ATOM 1249 N N . THR A 1 162 ? 0.524 -18.663 -22.869 1.00 40.06 162 THR A N 1
ATOM 1250 C CA . THR A 1 162 ? 0.449 -20.019 -23.401 1.00 40.06 162 THR A CA 1
ATOM 1251 C C . THR A 1 162 ? -0.124 -19.881 -24.800 1.00 40.06 162 THR A C 1
ATOM 1253 O O . THR A 1 162 ? -1.290 -19.555 -24.999 1.00 40.06 162 THR A O 1
ATOM 1256 N N . THR A 1 163 ? 0.753 -20.008 -25.785 1.00 41.62 163 THR A N 1
ATOM 1257 C CA . THR A 1 163 ? 0.367 -20.195 -27.175 1.00 41.62 163 THR A CA 1
ATOM 1258 C C . THR A 1 163 ? -0.088 -21.641 -27.279 1.00 41.62 163 THR A C 1
ATOM 1260 O O . THR A 1 163 ? 0.684 -22.524 -27.638 1.00 41.62 163 THR A O 1
ATOM 1263 N N . GLU A 1 164 ? -1.334 -21.898 -26.881 1.00 39.16 164 GLU A N 1
ATOM 1264 C CA . GLU A 1 164 ? -2.039 -23.088 -27.345 1.00 39.16 164 GLU A CA 1
ATOM 1265 C C . GLU A 1 164 ? -2.174 -22.927 -28.855 1.00 39.16 164 GLU A C 1
ATOM 1267 O O . GLU A 1 164 ? -2.924 -22.104 -29.379 1.00 39.16 164 GLU A O 1
ATOM 1272 N N . THR A 1 165 ? -1.283 -23.624 -29.547 1.00 41.69 165 THR A N 1
ATOM 1273 C CA . THR A 1 165 ? -1.368 -23.825 -30.980 1.00 41.69 165 THR A CA 1
ATOM 1274 C C . THR A 1 165 ? -2.439 -24.894 -31.118 1.00 41.69 165 THR A C 1
ATOM 1276 O O . THR A 1 165 ? -2.178 -26.046 -30.788 1.00 41.69 165 THR A O 1
ATOM 1279 N N . ASP A 1 166 ? -3.660 -24.491 -31.473 1.00 39.25 166 ASP A N 1
ATOM 1280 C CA . ASP A 1 166 ? -4.737 -25.419 -31.811 1.00 39.25 166 ASP A CA 1
ATOM 1281 C C . ASP A 1 166 ? -4.251 -26.318 -32.955 1.00 39.25 166 ASP A C 1
ATOM 1283 O O . ASP A 1 166 ? -4.148 -25.897 -34.113 1.00 39.25 166 ASP A O 1
ATOM 1287 N N . ASP A 1 167 ? -3.925 -27.560 -32.602 1.00 42.72 167 ASP A N 1
ATOM 1288 C CA . ASP A 1 167 ? -3.772 -28.676 -33.520 1.00 42.72 167 ASP A CA 1
ATOM 1289 C C . ASP A 1 167 ? -5.103 -28.866 -34.258 1.00 42.72 167 ASP A C 1
ATOM 1291 O O . ASP A 1 167 ? -6.041 -29.494 -33.763 1.00 42.72 167 ASP A O 1
ATOM 1295 N N . GLN A 1 168 ? -5.194 -28.335 -35.478 1.00 41.59 168 GLN A N 1
ATOM 1296 C CA . GLN A 1 168 ? -6.212 -28.761 -36.432 1.00 41.59 168 GLN A CA 1
ATOM 1297 C C . GLN A 1 168 ? -5.878 -30.182 -36.896 1.00 41.59 168 GLN A C 1
ATOM 1299 O O . GLN A 1 168 ? -5.250 -30.399 -37.934 1.00 41.59 168 GLN A O 1
ATOM 1304 N N . HIS A 1 169 ? -6.317 -31.157 -36.102 1.00 40.53 169 HIS A N 1
ATOM 1305 C CA . HIS A 1 169 ? -6.467 -32.539 -36.530 1.00 40.53 169 HIS A CA 1
ATOM 1306 C C . HIS A 1 169 ? -7.556 -32.571 -37.609 1.00 40.53 169 HIS A C 1
ATOM 1308 O O . HIS A 1 169 ? -8.740 -32.371 -37.344 1.00 40.53 169 HIS A O 1
ATOM 1314 N N . THR A 1 170 ? -7.136 -32.731 -38.860 1.00 40.91 170 THR A N 1
ATOM 1315 C CA . THR A 1 170 ? -8.033 -32.943 -39.994 1.00 40.91 170 THR A CA 1
ATOM 1316 C C . THR A 1 170 ? -8.404 -34.420 -40.028 1.00 40.91 170 THR A C 1
ATOM 1318 O O . THR A 1 170 ? -7.723 -35.220 -40.662 1.00 40.91 170 THR A O 1
ATOM 1321 N N . ASP A 1 171 ? -9.494 -34.776 -39.349 1.00 39.25 171 ASP A N 1
ATOM 1322 C CA . ASP A 1 171 ? -10.212 -36.022 -39.619 1.00 39.25 171 ASP A CA 1
ATOM 1323 C C . ASP A 1 171 ? -10.923 -35.879 -40.972 1.00 39.25 171 ASP A C 1
ATOM 1325 O O . ASP A 1 171 ? -11.962 -35.229 -41.101 1.00 39.25 171 ASP A O 1
ATOM 1329 N N . GLN A 1 172 ? -10.320 -36.449 -42.014 1.00 41.59 172 GLN A N 1
ATOM 1330 C CA . GLN A 1 172 ? -11.022 -36.771 -43.251 1.00 41.59 172 GLN A CA 1
ATOM 1331 C C . GLN A 1 172 ? -11.599 -38.177 -43.109 1.00 41.59 172 GLN A C 1
ATOM 1333 O O . GLN A 1 172 ? -10.869 -39.157 -43.243 1.00 41.59 172 GLN A O 1
ATOM 1338 N N . ASP A 1 173 ? -12.908 -38.262 -42.876 1.00 38.41 173 ASP A N 1
ATOM 1339 C CA . ASP A 1 173 ? -13.658 -39.506 -43.043 1.00 38.41 173 ASP A CA 1
ATOM 1340 C C . ASP A 1 173 ? -14.227 -39.580 -44.482 1.00 38.41 173 ASP A C 1
ATOM 1342 O O . ASP A 1 173 ? -14.652 -38.552 -45.029 1.00 38.41 173 ASP A O 1
ATOM 1346 N N . PRO A 1 174 ? -14.212 -40.753 -45.146 1.00 50.53 174 PRO A N 1
ATOM 1347 C CA . PRO A 1 174 ? -14.472 -40.882 -46.573 1.00 50.53 174 PRO A CA 1
ATOM 1348 C C . PRO A 1 174 ? -15.907 -41.350 -46.842 1.00 50.53 174 PRO A C 1
ATOM 1350 O O . PRO A 1 174 ? -16.257 -42.479 -46.515 1.00 50.53 174 PRO A O 1
ATOM 1353 N N . GLU A 1 175 ? -16.724 -40.563 -47.551 1.00 38.12 175 GLU A N 1
ATOM 1354 C CA . GLU A 1 175 ? -17.985 -41.083 -48.094 1.00 38.12 175 GLU A CA 1
ATOM 1355 C C . GLU A 1 175 ? -18.324 -40.611 -49.519 1.00 38.12 175 GLU A C 1
ATOM 1357 O O . GLU A 1 175 ? -18.583 -39.446 -49.800 1.00 38.12 175 GLU A O 1
ATOM 1362 N N . GLN A 1 176 ? -18.412 -41.631 -50.381 1.00 42.84 176 GLN A N 1
ATOM 1363 C CA . GLN A 1 176 ? -19.427 -41.840 -51.418 1.00 42.84 176 GLN A CA 1
ATOM 1364 C C . GLN A 1 176 ? -19.345 -41.034 -52.727 1.00 42.84 176 GLN A C 1
ATOM 1366 O O . GLN A 1 176 ? -20.109 -40.109 -52.986 1.00 42.84 176 GLN A O 1
ATOM 1371 N N . THR A 1 177 ? -18.572 -41.562 -53.681 1.00 43.28 177 THR A N 1
ATOM 1372 C CA . THR A 1 177 ? -18.874 -41.423 -55.114 1.00 43.28 177 THR A CA 1
ATOM 1373 C C . THR A 1 177 ? -19.822 -42.539 -55.566 1.00 43.28 177 THR A C 1
ATOM 1375 O O . THR A 1 177 ? -19.425 -43.622 -55.992 1.00 43.28 177 THR A O 1
ATOM 1378 N N . ARG A 1 178 ? -21.124 -42.253 -55.513 1.00 49.41 178 ARG A N 1
ATOM 1379 C CA . ARG A 1 178 ? -22.106 -42.840 -56.431 1.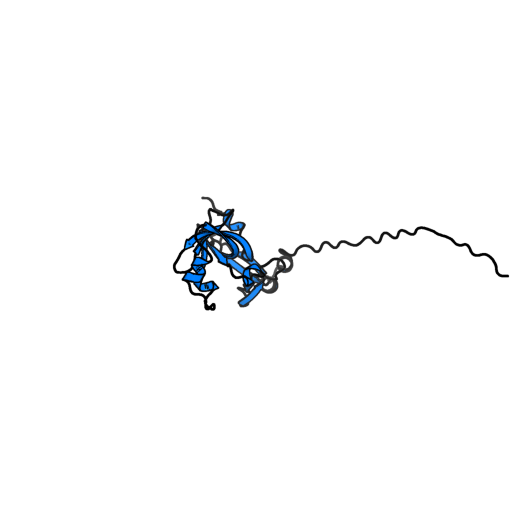00 49.41 178 ARG A CA 1
ATOM 1380 C C . ARG A 1 178 ? -22.694 -41.705 -57.252 1.00 49.41 178 ARG A C 1
ATOM 1382 O O . ARG A 1 178 ? -23.527 -40.964 -56.750 1.00 49.41 178 ARG A O 1
ATOM 1389 N N . ASN A 1 179 ? -22.327 -41.624 -58.526 1.00 42.06 179 ASN A N 1
ATOM 1390 C CA . ASN A 1 179 ? -23.356 -41.397 -59.527 1.00 42.06 179 ASN A CA 1
ATOM 1391 C C . ASN A 1 179 ? -22.985 -42.013 -60.869 1.00 42.06 179 ASN A C 1
ATOM 1393 O O . ASN A 1 179 ? -21.863 -41.901 -61.356 1.00 42.06 179 ASN A O 1
ATOM 1397 N N . LYS A 1 180 ? -23.977 -42.733 -61.377 1.00 44.12 180 LYS A N 1
ATOM 1398 C CA . LYS A 1 180 ? -24.044 -43.391 -62.666 1.00 44.12 180 LYS A CA 1
ATOM 1399 C C . LYS A 1 180 ? -24.454 -42.383 -63.742 1.00 44.12 180 LYS A C 1
ATOM 1401 O O . LYS A 1 180 ? -25.189 -41.449 -63.444 1.00 44.12 180 LYS A O 1
ATOM 1406 N N . ASP A 1 181 ? -24.031 -42.716 -64.956 1.00 47.47 181 ASP A N 1
ATOM 1407 C CA . ASP A 1 181 ? -24.657 -42.442 -66.251 1.00 47.47 181 ASP A CA 1
ATOM 1408 C C . ASP A 1 181 ? -24.773 -40.977 -66.708 1.00 47.47 181 ASP A C 1
ATOM 1410 O O . ASP A 1 181 ? -25.648 -40.238 -66.274 1.00 47.47 181 ASP A O 1
ATOM 1414 N N . ASP A 1 182 ? -23.951 -40.608 -67.699 1.00 45.44 182 ASP A N 1
ATOM 1415 C CA . ASP A 1 182 ? -24.495 -40.177 -68.994 1.00 45.44 182 ASP A CA 1
ATOM 1416 C C . ASP A 1 182 ? -23.437 -40.226 -70.123 1.00 45.44 182 ASP A C 1
ATOM 1418 O O . ASP A 1 182 ? -22.412 -39.548 -70.058 1.00 45.44 182 ASP A O 1
ATOM 1422 N N . ARG A 1 183 ? -23.795 -40.986 -71.174 1.00 44.69 183 ARG A N 1
ATOM 1423 C CA . ARG A 1 183 ? -23.244 -41.105 -72.548 1.00 44.69 183 ARG A CA 1
ATOM 1424 C C . ARG A 1 183 ? -21.954 -41.879 -72.828 1.00 44.69 183 ARG A C 1
ATOM 1426 O O . ARG A 1 183 ? -20.853 -41.418 -72.473 1.00 44.69 183 ARG A O 1
#

Foldseek 3Di:
DPLDPPLLVVADFLDKFKWFFADADPQFTWIATDSRRQATETERCCVQCVPPPDDPVNRDVVRDGGDMAIWGFHDWFFQDPPIYTYTHRDPVSNVWNWDQAPQPRDTWTPHQPTQKDWDWADDPVGSGTDIGIHGLVRVLVVPPPDPPVSVVSRVPRPDPPPPPPPPPPDPDDDDDDDDDDDD

Radius of gyration: 25.54 Å; Cα contacts (8 Å, |Δi|>4): 307; chains: 1; bounding box: 49×58×90 Å

InterPro domains:
  IPR012340 Nucleic acid-binding, OB-fold [SSF50249] (13-105)